Protein AF-A0A1Y2BA27-F1 (afdb_monomer_lite)

InterPro domains:
  IPR002083 MATH/TRAF domain [PS50144] (196-327)
  IPR008974 TRAF-like [G3DSA:2.60.210.10] (15-170)
  IPR008974 TRAF-like [G3DSA:2.60.210.10] (181-331)

Sequence (333 aa):
MAMIDRSLYKSKLRKLLNDDTNYPILKEDYYGIQIENFVEFLNINNCNFVKEFFINNCKWQLQIKADKQNNIDNEYLDISLTNLNIKKDTNKLIFLKIVLSIREYEDPSNFLACNQSPYLISKNDKYNKLGYTFFKKRIKGDEYEKLKNLIKNDIIMIDIFFRFYKIDDIYETYIDELKSHITKRKYGKRNIVKSGNYYEWVIDDWNKINDWIFSPVFNVGGYRWVLSLNIDKSGFISLNLKNLENFPFNGDDSINIKCNFGFRNINNFSLYRIKPLSIFNAYHSFNKVVDSFLIRNYINESELFNTNNKVNKSIIENNKVIISIYLYLYKGS

Structure (mmCIF, N/CA/C/O backbone):
data_AF-A0A1Y2BA27-F1
#
_entry.id   AF-A0A1Y2BA27-F1
#
loop_
_atom_site.group_PDB
_atom_site.id
_atom_site.type_symbol
_atom_site.label_atom_id
_atom_site.label_alt_id
_atom_site.label_comp_id
_atom_site.label_asym_id
_atom_site.label_entity_id
_atom_site.label_seq_id
_atom_site.pdbx_PDB_ins_code
_atom_site.Cartn_x
_atom_site.Cartn_y
_atom_site.Cartn_z
_atom_site.occupancy
_atom_site.B_iso_or_equiv
_atom_site.auth_seq_id
_atom_site.auth_comp_id
_atom_site.auth_asym_id
_atom_site.auth_atom_id
_atom_site.pdbx_PDB_model_num
ATOM 1 N N . MET A 1 1 ? -30.912 14.232 26.757 1.00 53.19 1 MET A N 1
ATOM 2 C CA . MET A 1 1 ? -29.877 13.523 25.978 1.00 53.19 1 MET A CA 1
ATOM 3 C C . MET A 1 1 ? -28.854 14.566 25.553 1.00 53.19 1 MET A C 1
ATOM 5 O O . MET A 1 1 ? -29.178 15.404 24.722 1.00 53.19 1 MET A O 1
ATOM 9 N N . ALA A 1 2 ? -27.705 14.641 26.230 1.00 50.59 2 ALA A N 1
ATOM 10 C CA . ALA A 1 2 ? -26.684 15.630 25.890 1.00 50.59 2 ALA A CA 1
ATOM 11 C C . ALA A 1 2 ? -26.200 15.348 24.463 1.00 50.59 2 ALA A C 1
ATOM 13 O O . ALA A 1 2 ? -25.813 14.223 24.150 1.00 50.59 2 ALA A O 1
ATOM 14 N N . MET A 1 3 ? -26.287 16.340 23.581 1.00 58.16 3 MET A N 1
ATOM 15 C CA . MET A 1 3 ? -25.776 16.233 22.222 1.00 58.16 3 MET A CA 1
ATOM 16 C C . MET A 1 3 ? -24.252 16.197 22.330 1.00 58.16 3 MET A C 1
ATOM 18 O O . MET A 1 3 ? -23.610 17.235 22.460 1.00 58.16 3 MET A O 1
ATOM 22 N N . ILE A 1 4 ? -23.686 14.993 22.399 1.00 68.50 4 ILE A N 1
ATOM 23 C CA . ILE A 1 4 ? -22.248 14.813 22.575 1.00 68.50 4 ILE A CA 1
ATOM 24 C C . ILE A 1 4 ? -21.525 15.546 21.451 1.00 68.50 4 ILE A C 1
ATOM 26 O O . ILE A 1 4 ? -21.865 15.393 20.272 1.00 68.50 4 ILE A O 1
ATOM 30 N N . ASP A 1 5 ? -20.527 16.341 21.828 1.00 82.62 5 ASP A N 1
ATOM 31 C CA . ASP A 1 5 ? -19.773 17.159 20.897 1.00 82.62 5 ASP A CA 1
ATOM 32 C C . ASP A 1 5 ? -18.915 16.284 19.968 1.00 82.62 5 ASP A C 1
ATOM 34 O O . ASP A 1 5 ? -17.746 15.970 20.216 1.00 82.62 5 ASP A O 1
ATOM 38 N N . ARG A 1 6 ? -19.516 15.894 18.840 1.00 87.81 6 ARG A N 1
ATOM 39 C CA . ARG A 1 6 ? -18.846 15.164 17.759 1.00 87.81 6 ARG A CA 1
ATOM 40 C C . ARG A 1 6 ? -17.651 15.940 17.200 1.00 87.81 6 ARG A C 1
ATOM 42 O O . ARG A 1 6 ? -16.797 15.324 16.562 1.00 87.81 6 ARG A O 1
ATOM 49 N N . SER A 1 7 ? -17.567 17.258 17.402 1.00 92.06 7 SER A N 1
ATOM 50 C CA . SER A 1 7 ? -16.439 18.059 16.925 1.00 92.06 7 SER A CA 1
ATOM 51 C C . SER A 1 7 ? -15.161 17.757 17.714 1.00 92.06 7 SER A C 1
ATOM 53 O O . SER A 1 7 ? -14.110 17.539 17.102 1.00 92.06 7 SER A O 1
ATOM 55 N N . LEU A 1 8 ? -15.255 17.611 19.042 1.00 94.25 8 LEU A N 1
ATOM 56 C CA . LEU A 1 8 ? -14.120 17.251 19.891 1.00 94.25 8 LEU A CA 1
ATOM 57 C C . LEU A 1 8 ? -13.581 15.859 19.544 1.00 94.25 8 LEU A C 1
ATOM 59 O O . LEU A 1 8 ? -12.370 15.679 19.401 1.00 94.25 8 LEU A O 1
ATOM 63 N N . TYR A 1 9 ? -14.468 14.883 19.343 1.00 95.12 9 TYR A N 1
ATOM 64 C CA . TYR A 1 9 ? -14.077 13.538 18.916 1.00 95.12 9 TYR A CA 1
ATOM 65 C C . TYR A 1 9 ? -13.390 13.543 17.540 1.00 95.12 9 TYR A C 1
ATOM 67 O O . TYR A 1 9 ? -12.291 13.006 17.397 1.00 95.12 9 TYR A O 1
ATOM 75 N N . LYS A 1 10 ? -13.960 14.234 16.542 1.00 95.69 10 LYS A N 1
ATOM 76 C CA . LYS A 1 10 ? -13.326 14.386 15.219 1.00 95.69 10 LYS A CA 1
ATOM 77 C C . LYS A 1 10 ? -11.958 15.064 15.306 1.00 95.69 10 LYS A C 1
ATOM 79 O O . LYS A 1 10 ? -11.047 14.674 14.585 1.00 95.69 10 LYS A O 1
ATOM 84 N N . SER A 1 11 ? -11.786 16.033 16.206 1.00 95.38 11 SER A N 1
ATOM 85 C CA . SER A 1 11 ? -10.488 16.666 16.472 1.00 95.38 11 SER A CA 1
ATOM 86 C C . SER A 1 11 ? -9.463 15.668 17.025 1.00 95.38 11 SER A C 1
ATOM 88 O O . SER A 1 11 ? -8.312 15.668 16.586 1.00 95.38 11 SER A O 1
ATOM 90 N N . LYS A 1 12 ? -9.873 14.756 17.922 1.00 95.81 12 LYS A N 1
ATOM 91 C CA . LYS A 1 12 ? -9.007 13.661 18.397 1.00 95.81 12 LYS A CA 1
ATOM 92 C C . LYS A 1 12 ? -8.587 12.742 17.246 1.00 95.81 12 LYS A C 1
ATOM 94 O O . LYS A 1 12 ? -7.395 12.495 17.094 1.00 95.81 12 LYS A O 1
ATOM 99 N N . LEU A 1 13 ? -9.525 12.308 16.398 1.00 95.75 13 LEU A N 1
ATOM 100 C CA . LEU A 1 13 ? -9.203 11.482 15.224 1.00 95.75 13 LEU A CA 1
ATOM 101 C C . LEU A 1 13 ? -8.275 12.208 14.244 1.00 95.75 13 LEU A C 1
ATOM 103 O O . LEU A 1 13 ? -7.311 11.622 13.760 1.00 95.75 13 LEU A O 1
ATOM 107 N N . ARG A 1 14 ? -8.517 13.499 13.998 1.00 95.44 14 ARG A N 1
ATOM 108 C CA . ARG A 1 14 ? -7.667 14.336 13.146 1.00 95.44 14 ARG A CA 1
ATOM 109 C C . ARG A 1 14 ? -6.222 14.365 13.649 1.00 95.44 14 ARG A C 1
ATOM 111 O O . ARG A 1 14 ? -5.304 14.241 12.846 1.00 95.44 14 ARG A O 1
ATOM 118 N N . LYS A 1 15 ? -6.008 14.495 14.963 1.00 94.75 15 LYS A N 1
ATOM 119 C CA . LYS A 1 15 ? -4.661 14.498 15.561 1.00 94.75 15 LYS A CA 1
ATOM 120 C C . LYS A 1 15 ? -3.922 13.175 15.354 1.00 94.75 15 LYS A C 1
ATOM 122 O O . LYS A 1 15 ? -2.717 13.204 15.147 1.00 94.75 15 LYS A O 1
ATOM 127 N N . LEU A 1 16 ? -4.630 12.042 15.338 1.00 93.81 16 LEU A N 1
ATOM 128 C CA . LEU A 1 16 ? -4.021 10.726 15.103 1.00 93.81 16 LEU A CA 1
ATOM 129 C C . LEU A 1 16 ? -3.435 10.566 13.699 1.00 93.81 16 LEU A C 1
ATOM 131 O O . LEU A 1 16 ? -2.619 9.675 13.488 1.00 93.81 16 LEU A O 1
ATOM 135 N N . LEU A 1 17 ? -3.824 11.394 12.727 1.00 89.56 17 LEU A N 1
ATOM 136 C CA . LEU A 1 17 ? -3.257 11.307 11.384 1.00 89.56 17 LEU A CA 1
ATOM 137 C C . LEU A 1 17 ? -1.782 11.701 11.317 1.00 89.56 17 LEU A C 1
ATOM 139 O O . LEU A 1 17 ? -1.117 11.216 10.402 1.00 89.56 17 LEU A O 1
ATOM 143 N N . ASN A 1 18 ? -1.300 12.523 12.263 1.00 82.81 18 ASN A N 1
ATOM 144 C CA . ASN A 1 18 ? 0.005 13.195 12.268 1.00 82.81 18 ASN A CA 1
ATOM 145 C C . ASN A 1 18 ? 0.300 13.901 10.926 1.00 82.81 18 ASN A C 1
ATOM 147 O O . ASN A 1 18 ? 0.466 13.260 9.893 1.00 82.81 18 ASN A O 1
ATOM 151 N N . ASP A 1 19 ? 0.393 15.231 10.891 1.00 75.56 19 ASP A N 1
ATOM 152 C CA . ASP A 1 19 ? 0.741 15.968 9.659 1.00 75.56 19 ASP A CA 1
ATOM 153 C C . ASP A 1 19 ? 2.246 15.903 9.347 1.00 75.56 19 ASP A C 1
ATOM 155 O O . ASP A 1 19 ? 2.940 16.907 9.259 1.00 75.56 19 ASP A O 1
ATOM 159 N N . ASP A 1 20 ? 2.764 14.686 9.186 1.00 77.50 20 ASP A N 1
ATOM 160 C CA . ASP A 1 20 ? 4.140 14.405 8.761 1.00 77.50 20 ASP A CA 1
ATOM 161 C C . ASP A 1 20 ? 4.343 14.522 7.238 1.00 77.50 20 ASP A C 1
ATOM 163 O O . ASP A 1 20 ? 5.463 14.385 6.732 1.00 77.50 20 ASP A O 1
ATOM 167 N N . THR A 1 21 ? 3.255 14.783 6.512 1.00 75.38 21 THR A N 1
ATOM 168 C CA . THR A 1 21 ? 3.229 15.029 5.076 1.00 75.38 21 THR A CA 1
ATOM 169 C C . THR A 1 21 ? 3.290 16.516 4.768 1.00 75.38 21 THR A C 1
ATOM 171 O O . THR A 1 21 ? 2.459 17.274 5.258 1.00 75.38 21 THR A O 1
ATOM 174 N N . ASN A 1 22 ? 4.146 16.910 3.826 1.00 80.75 22 ASN A N 1
ATOM 175 C CA . ASN A 1 22 ? 4.173 18.278 3.289 1.00 80.75 22 ASN A CA 1
ATOM 176 C C . ASN A 1 22 ? 3.107 18.525 2.201 1.00 80.75 22 ASN A C 1
ATOM 178 O O . ASN A 1 22 ? 3.197 19.499 1.458 1.00 80.75 22 ASN A O 1
ATOM 182 N N . TYR A 1 23 ? 2.127 17.629 2.063 1.00 84.44 23 TYR A N 1
ATOM 183 C CA . TYR A 1 23 ? 1.106 17.720 1.025 1.00 84.44 23 TYR A CA 1
ATOM 184 C C . TYR A 1 23 ? -0.064 18.588 1.477 1.00 84.44 23 TYR A C 1
ATOM 186 O O . TYR A 1 23 ? -0.572 18.390 2.586 1.00 84.44 23 TYR A O 1
ATOM 194 N N . PRO A 1 24 ? -0.556 19.503 0.628 1.00 89.94 24 PRO A N 1
ATOM 195 C CA . PRO A 1 24 ? -1.722 20.290 0.960 1.00 89.94 24 PRO A CA 1
ATOM 196 C C . PRO A 1 24 ? -2.955 19.394 1.034 1.00 89.94 24 PRO A C 1
ATOM 198 O O . PRO A 1 24 ? -3.238 18.565 0.162 1.00 89.94 24 PRO A O 1
ATOM 201 N N . ILE A 1 25 ? -3.716 19.587 2.105 1.00 93.00 25 ILE A N 1
ATOM 202 C CA . ILE A 1 25 ? -4.978 18.894 2.322 1.00 93.00 25 ILE A CA 1
ATOM 203 C C . ILE A 1 25 ? -5.984 19.426 1.297 1.00 93.00 25 ILE A C 1
ATOM 205 O O . ILE A 1 25 ? -6.249 20.625 1.224 1.00 93.00 25 ILE A O 1
ATOM 209 N N . LEU A 1 26 ? -6.546 18.524 0.495 1.00 93.75 26 LEU A N 1
ATOM 210 C CA . LEU A 1 26 ? -7.643 18.829 -0.418 1.00 93.75 26 LEU A CA 1
ATOM 211 C C . LEU A 1 26 ? -8.957 18.935 0.355 1.00 93.75 26 LEU A C 1
ATOM 213 O O . LEU A 1 26 ? -9.711 19.889 0.181 1.00 93.75 26 LEU A O 1
ATOM 217 N N . LYS A 1 27 ? -9.248 17.920 1.174 1.00 95.38 27 LYS A N 1
ATOM 218 C CA . LYS A 1 27 ? -10.504 17.799 1.915 1.00 95.38 27 LYS A CA 1
ATOM 219 C C . LYS A 1 27 ? -10.341 16.814 3.064 1.00 95.38 27 LYS A C 1
ATOM 221 O O . LYS A 1 27 ? -9.623 15.827 2.941 1.00 95.38 27 LYS A O 1
ATOM 226 N N . GLU A 1 28 ? -11.084 17.021 4.139 1.00 96.31 28 GLU A N 1
ATOM 227 C CA . GLU A 1 28 ? -11.323 15.992 5.148 1.00 96.31 28 GLU A CA 1
ATOM 228 C C . GLU A 1 28 ? -12.792 15.592 5.151 1.00 96.31 28 GLU A C 1
ATOM 230 O O . GLU A 1 28 ? -13.674 16.409 4.874 1.00 96.31 28 GLU A O 1
ATOM 235 N N . ASP A 1 29 ? -13.053 14.326 5.440 1.00 97.25 29 ASP A N 1
ATOM 236 C CA . ASP A 1 29 ? -14.403 13.786 5.471 1.00 97.25 29 ASP A CA 1
ATOM 237 C C . ASP A 1 29 ? -14.529 12.705 6.547 1.00 97.25 29 ASP A C 1
ATOM 239 O O . ASP A 1 29 ? -13.534 12.205 7.075 1.00 97.25 29 ASP A O 1
ATOM 243 N N . TYR A 1 30 ? -15.760 12.361 6.901 1.00 96.69 30 TYR A N 1
ATOM 244 C CA . TYR A 1 30 ? -16.032 11.454 8.008 1.00 96.69 30 TYR A CA 1
ATOM 245 C C . TYR A 1 30 ? -17.249 10.586 7.718 1.00 96.69 30 TYR A C 1
ATOM 247 O O . TYR A 1 30 ? -18.313 11.089 7.360 1.00 96.69 30 TYR A O 1
ATOM 255 N N . TYR A 1 31 ? -17.098 9.288 7.954 1.00 97.50 31 TYR A N 1
ATOM 256 C CA . TYR A 1 31 ? -18.181 8.319 7.917 1.00 97.50 31 TYR A CA 1
ATOM 257 C C . TYR A 1 31 ? -18.283 7.611 9.261 1.00 97.50 31 TYR A C 1
ATOM 259 O O . TYR A 1 31 ? -17.265 7.204 9.806 1.00 97.50 31 TYR A O 1
ATOM 267 N N . GLY A 1 32 ? -19.497 7.443 9.774 1.00 96.81 32 GLY A N 1
ATOM 268 C CA . GLY A 1 32 ? -19.756 6.682 10.990 1.00 96.81 32 GLY A CA 1
ATOM 269 C C . GLY A 1 32 ? -20.932 5.748 10.781 1.00 96.81 32 GLY A C 1
ATOM 270 O O . GLY A 1 32 ? -21.913 6.127 10.135 1.00 96.81 32 GLY A O 1
ATOM 271 N N . ILE A 1 33 ? -20.835 4.537 11.319 1.00 97.81 33 ILE A N 1
ATOM 272 C CA . ILE A 1 33 ? -21.910 3.554 11.294 1.00 97.81 33 ILE A CA 1
ATOM 273 C C . ILE A 1 33 ? -22.117 2.931 12.668 1.00 97.81 33 ILE A C 1
ATOM 275 O O . ILE A 1 33 ? -21.165 2.566 13.353 1.00 97.81 33 ILE A O 1
ATOM 279 N N . GLN A 1 34 ? -23.387 2.822 13.037 1.00 97.44 34 GLN A N 1
ATOM 280 C CA . GLN A 1 34 ? -23.855 2.060 14.182 1.00 97.44 34 GLN A CA 1
ATOM 281 C C . GLN A 1 34 ? -24.080 0.613 13.757 1.00 97.44 34 GLN A C 1
ATOM 283 O O . GLN A 1 34 ? -24.672 0.367 12.702 1.00 97.44 34 GLN A O 1
ATOM 288 N N . ILE A 1 35 ? -23.617 -0.325 14.577 1.00 97.12 35 ILE A N 1
ATOM 289 C CA . ILE A 1 35 ? -23.901 -1.748 14.418 1.00 97.12 35 ILE A CA 1
ATOM 290 C C . ILE A 1 35 ? -24.569 -2.229 15.699 1.00 97.12 35 ILE A C 1
ATOM 292 O O . ILE A 1 35 ? -24.000 -2.103 16.781 1.00 97.12 35 ILE A O 1
ATOM 296 N N . GLU A 1 36 ? -25.788 -2.731 15.548 1.00 97.44 36 GLU A N 1
ATOM 297 C CA . GLU A 1 36 ? -26.601 -3.333 16.605 1.00 97.44 36 GLU A CA 1
ATOM 298 C C . GLU A 1 36 ? -26.415 -4.854 16.594 1.00 97.44 36 GLU A C 1
ATOM 300 O O . GLU A 1 36 ? -25.995 -5.416 15.576 1.00 97.44 36 GLU A O 1
ATOM 305 N N . ASN A 1 37 ? -26.741 -5.514 17.706 1.00 97.25 37 ASN A N 1
ATOM 306 C CA . ASN A 1 37 ? -26.558 -6.954 17.906 1.00 97.25 37 ASN A CA 1
ATOM 307 C C . ASN A 1 37 ? -25.102 -7.394 17.653 1.00 97.25 37 ASN A C 1
ATOM 309 O O . ASN A 1 37 ? -24.825 -8.420 17.022 1.00 97.25 37 ASN A O 1
ATOM 313 N N . PHE A 1 38 ? -24.139 -6.567 18.074 1.00 96.31 38 PHE A N 1
ATOM 314 C CA . PHE A 1 38 ? -22.728 -6.782 17.768 1.00 96.31 38 PHE A CA 1
ATOM 315 C C . PHE A 1 38 ? -22.123 -7.979 18.520 1.00 96.31 38 PHE A C 1
ATOM 317 O O . PHE A 1 38 ? -21.270 -8.678 17.981 1.00 96.31 38 PHE A O 1
ATOM 324 N N . VAL A 1 39 ? -22.575 -8.269 19.738 1.00 96.06 39 VAL A N 1
ATOM 325 C CA . VAL A 1 39 ? -22.216 -9.469 20.506 1.00 96.06 39 VAL A CA 1
ATOM 326 C C . VAL A 1 39 ? -22.670 -10.723 19.768 1.00 96.06 39 VAL A C 1
ATOM 328 O O . VAL A 1 39 ? -21.895 -11.674 19.659 1.00 96.06 39 VAL A O 1
ATOM 331 N N . GLU A 1 40 ? -23.893 -10.740 19.231 1.00 95.25 40 GLU A N 1
ATOM 332 C CA . GLU A 1 40 ? -24.362 -11.848 18.391 1.00 95.25 40 GLU A CA 1
ATOM 333 C C . GLU A 1 40 ? -23.487 -11.974 17.135 1.00 95.25 40 GLU A C 1
ATOM 335 O O . GLU A 1 40 ? -22.981 -13.057 16.839 1.00 95.25 40 GLU A O 1
ATOM 340 N N . PHE A 1 41 ? -23.207 -10.851 16.462 1.00 94.19 41 PHE A N 1
ATOM 341 C CA . PHE A 1 41 ? -22.321 -10.801 15.297 1.00 94.19 41 PHE A CA 1
ATOM 342 C C . PHE A 1 41 ? -20.936 -11.416 15.570 1.00 94.19 41 PHE A C 1
ATOM 344 O O . PHE A 1 41 ? -20.433 -12.162 14.730 1.00 94.19 41 PHE A O 1
ATOM 351 N N . LEU A 1 42 ? -20.332 -11.149 16.734 1.00 92.81 42 LEU A N 1
ATOM 352 C CA . LEU A 1 42 ? -19.031 -11.710 17.124 1.00 92.81 42 LEU A CA 1
ATOM 353 C C . LEU A 1 42 ? -19.077 -13.216 17.438 1.00 92.81 42 LEU A C 1
ATOM 355 O O . LEU A 1 42 ? -18.044 -13.880 17.386 1.00 92.81 42 LEU A O 1
ATOM 359 N N . ASN A 1 43 ? -20.248 -13.760 17.778 1.00 90.81 43 ASN A N 1
ATOM 360 C CA . ASN A 1 43 ? -20.411 -15.168 18.147 1.00 90.81 43 ASN A CA 1
ATOM 361 C C . ASN A 1 43 ? -20.805 -16.078 16.974 1.00 90.81 43 ASN A C 1
ATOM 363 O O . ASN A 1 43 ? -20.757 -17.300 17.119 1.00 90.81 43 ASN A O 1
ATOM 367 N N . ILE A 1 44 ? -21.174 -15.515 15.821 1.00 88.94 44 ILE A N 1
ATOM 368 C CA . ILE A 1 44 ? -21.517 -16.275 14.615 1.00 88.94 44 ILE A CA 1
ATOM 369 C C . ILE A 1 44 ? -20.247 -16.574 13.809 1.00 88.94 44 ILE A C 1
ATOM 371 O O . ILE A 1 44 ? -19.547 -15.668 13.349 1.00 88.94 44 ILE A O 1
ATOM 375 N N . ASN A 1 45 ? -19.981 -17.858 13.562 1.00 84.69 45 ASN A N 1
ATOM 376 C CA . ASN A 1 45 ? -18.870 -18.284 12.711 1.00 84.69 45 ASN A CA 1
ATOM 377 C C . ASN A 1 45 ? -19.017 -17.718 11.291 1.00 84.69 45 ASN A C 1
ATOM 379 O O . ASN A 1 45 ? -20.050 -17.902 10.647 1.00 84.69 45 ASN A O 1
ATOM 383 N N . ASN A 1 46 ? -17.953 -17.090 10.781 1.00 84.25 46 ASN A N 1
ATOM 384 C CA . ASN A 1 46 ? -17.899 -16.474 9.451 1.00 84.25 46 ASN A CA 1
ATOM 385 C C . ASN A 1 46 ? -18.944 -15.369 9.209 1.00 84.25 46 ASN A C 1
ATOM 387 O O . ASN A 1 46 ? -19.384 -15.171 8.070 1.00 84.25 46 ASN A O 1
ATOM 391 N N . CYS A 1 47 ? -19.334 -14.626 10.247 1.00 89.56 47 CYS A N 1
ATOM 392 C CA . CYS A 1 47 ? -20.241 -13.500 10.068 1.00 89.56 47 CYS A CA 1
ATOM 393 C C . CYS A 1 47 ? -19.578 -12.374 9.263 1.00 89.56 47 CYS A C 1
ATOM 395 O O . CYS A 1 47 ? -18.386 -12.087 9.406 1.00 89.56 47 CYS A O 1
ATOM 397 N N . ASN A 1 48 ? -20.352 -11.732 8.387 1.00 93.31 48 ASN A N 1
ATOM 398 C CA . ASN A 1 48 ? -19.854 -10.722 7.463 1.00 93.31 48 ASN A CA 1
ATOM 399 C C . ASN A 1 48 ? -20.828 -9.548 7.368 1.00 93.31 48 ASN A C 1
ATOM 401 O O . ASN A 1 48 ? -21.933 -9.683 6.848 1.00 93.31 48 ASN A O 1
ATOM 405 N N . PHE A 1 49 ? -20.385 -8.379 7.809 1.00 94.75 49 PHE A N 1
ATOM 406 C CA . PHE A 1 49 ? -21.106 -7.124 7.660 1.00 94.75 49 PHE A CA 1
ATOM 407 C C . PHE A 1 49 ? -20.510 -6.335 6.498 1.00 94.75 49 PHE A C 1
ATOM 409 O O . PHE A 1 49 ? -19.294 -6.160 6.424 1.00 94.75 49 PHE A O 1
ATOM 416 N N . VAL A 1 50 ? -21.354 -5.837 5.593 1.00 96.44 50 VAL A N 1
ATOM 417 C CA . VAL A 1 50 ? -20.917 -5.045 4.438 1.00 96.44 50 VAL A CA 1
ATOM 418 C C . VAL A 1 50 ? -21.784 -3.804 4.307 1.00 96.44 50 VAL A C 1
ATOM 420 O O . VAL A 1 50 ? -23.007 -3.893 4.223 1.00 96.44 50 VAL A O 1
ATOM 423 N N . LYS A 1 51 ? -21.145 -2.636 4.230 1.00 97.88 51 LYS A N 1
ATOM 424 C CA . LYS A 1 51 ? -21.823 -1.361 4.013 1.00 97.88 51 LYS A CA 1
ATOM 425 C C . LYS A 1 51 ? -21.128 -0.539 2.947 1.00 97.88 51 LYS A C 1
ATOM 427 O O . LYS A 1 51 ? -19.920 -0.332 2.999 1.00 97.88 51 LYS A O 1
ATOM 432 N N . GLU A 1 52 ? -21.912 -0.015 2.014 1.00 97.50 52 GLU A N 1
ATOM 433 C CA . GLU A 1 52 ? -21.436 0.929 1.007 1.00 97.50 52 GLU A CA 1
ATOM 434 C C . GLU A 1 52 ? -21.819 2.367 1.365 1.00 97.50 52 GLU A C 1
ATOM 436 O O . GLU A 1 52 ? -22.896 2.617 1.911 1.00 97.50 52 GLU A O 1
ATOM 441 N N . PHE A 1 53 ? -20.945 3.318 1.045 1.00 97.44 53 PHE A N 1
ATOM 442 C CA . PHE A 1 53 ? -21.165 4.744 1.289 1.00 97.44 53 PHE A CA 1
ATOM 443 C C . PHE A 1 53 ? -20.391 5.608 0.291 1.00 97.44 53 PHE A C 1
ATOM 445 O O . PHE A 1 53 ? -19.523 5.115 -0.431 1.00 97.44 53 PHE A O 1
ATOM 452 N N . PHE A 1 54 ? -20.706 6.902 0.234 1.00 96.75 54 PHE A N 1
ATOM 453 C CA . PHE A 1 54 ? -20.035 7.852 -0.651 1.00 96.75 54 PHE A CA 1
ATOM 454 C C . PHE A 1 54 ? -19.259 8.890 0.150 1.00 96.75 54 PHE A C 1
ATOM 456 O O . PHE A 1 54 ? -19.825 9.564 1.002 1.00 96.75 54 PHE A O 1
ATOM 463 N N . ILE A 1 55 ? -17.975 9.042 -0.168 1.00 95.31 55 ILE A N 1
ATOM 464 C CA . ILE A 1 55 ? -17.115 10.117 0.327 1.00 95.31 55 ILE A CA 1
ATOM 465 C C . ILE A 1 55 ? -16.272 10.624 -0.837 1.00 95.31 55 ILE A C 1
ATOM 467 O O . ILE A 1 55 ? -15.676 9.831 -1.569 1.00 95.31 55 ILE A O 1
ATOM 471 N N . ASN A 1 56 ? -16.207 11.949 -0.993 1.00 92.06 56 ASN A N 1
ATOM 472 C CA . ASN A 1 56 ? -15.419 12.624 -2.028 1.00 92.06 56 ASN A CA 1
ATOM 473 C C . ASN A 1 56 ? -15.668 12.069 -3.451 1.00 92.06 56 ASN A C 1
ATOM 475 O O . ASN A 1 56 ? -14.739 11.670 -4.159 1.00 92.06 56 ASN A O 1
ATOM 479 N N . ASN A 1 57 ? -16.944 11.959 -3.843 1.00 92.06 57 ASN A N 1
ATOM 480 C CA . ASN 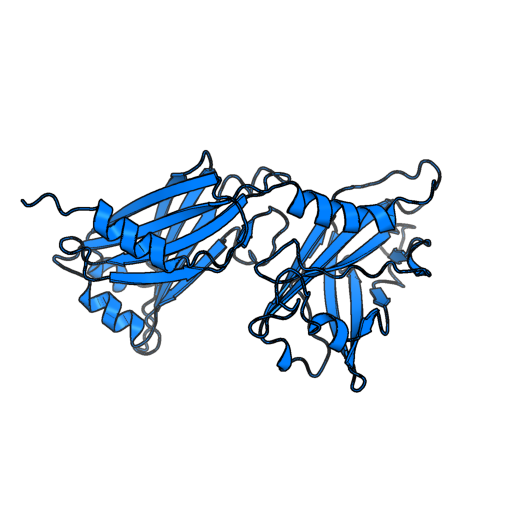A 1 57 ? -17.382 11.402 -5.135 1.00 92.06 57 ASN A CA 1
ATOM 481 C C . ASN A 1 57 ? -16.825 9.997 -5.427 1.00 92.06 57 ASN A C 1
ATOM 483 O O . ASN A 1 57 ? -16.662 9.590 -6.581 1.00 92.06 57 ASN A O 1
ATOM 487 N N . CYS A 1 58 ? -16.491 9.262 -4.369 1.00 91.75 58 CYS A N 1
ATOM 488 C CA . CYS A 1 58 ? -16.051 7.888 -4.425 1.00 91.75 58 CYS A CA 1
ATOM 489 C C . CYS A 1 58 ? -16.978 7.020 -3.580 1.00 91.75 58 CYS A C 1
ATOM 491 O O . CYS A 1 58 ? -17.351 7.386 -2.470 1.00 91.75 58 CYS A O 1
ATOM 493 N N . LYS A 1 59 ? -17.326 5.861 -4.117 1.00 94.94 59 LYS A N 1
ATOM 494 C CA . LYS A 1 59 ? -18.107 4.801 -3.517 1.00 94.94 59 LYS A CA 1
ATOM 495 C C . LYS A 1 59 ? -17.147 3.876 -2.789 1.00 94.94 59 LYS A C 1
ATOM 497 O O . LYS A 1 59 ? -16.292 3.240 -3.409 1.00 94.94 59 LYS A O 1
ATOM 502 N N . TRP A 1 60 ? -17.304 3.813 -1.484 1.00 94.31 60 TRP A N 1
ATOM 503 C CA . TRP A 1 60 ? -16.537 2.983 -0.576 1.00 94.31 60 TRP A CA 1
ATOM 504 C C . TRP A 1 60 ? -17.395 1.822 -0.084 1.00 94.31 60 TRP A C 1
ATOM 506 O O . TRP A 1 60 ? -18.621 1.901 -0.098 1.00 94.31 60 TRP A O 1
ATOM 516 N N . GLN A 1 61 ? -16.743 0.746 0.334 1.00 95.44 61 GLN A N 1
ATOM 517 C CA . GLN A 1 61 ? -17.334 -0.436 0.934 1.00 95.44 61 GLN A CA 1
ATOM 518 C C . GLN A 1 61 ? -16.527 -0.786 2.182 1.00 95.44 61 GLN A C 1
ATOM 520 O O . GLN A 1 61 ? -15.356 -1.151 2.080 1.00 95.44 61 GLN A O 1
ATOM 525 N N . LEU A 1 62 ? -17.152 -0.648 3.346 1.00 96.19 62 LEU A N 1
ATOM 526 C CA . LEU A 1 62 ? -16.660 -1.164 4.615 1.00 96.19 62 LEU A CA 1
ATOM 527 C C . LEU A 1 62 ? -17.140 -2.608 4.754 1.00 96.19 62 LEU A C 1
ATOM 529 O O . LEU A 1 62 ? -18.334 -2.875 4.631 1.00 96.19 62 LEU A O 1
ATOM 533 N N . GLN A 1 63 ? -16.215 -3.521 5.014 1.00 95.88 63 GLN A N 1
ATOM 534 C CA . GLN A 1 63 ? -16.495 -4.923 5.273 1.00 95.88 63 GLN A CA 1
ATOM 535 C C . GLN A 1 63 ? -15.857 -5.342 6.597 1.00 95.88 63 GLN A C 1
ATOM 537 O O . GLN A 1 63 ? -14.665 -5.116 6.807 1.00 95.88 63 GLN A O 1
ATOM 542 N N . ILE A 1 64 ? -16.642 -5.972 7.466 1.00 95.44 64 ILE A N 1
ATOM 543 C CA . ILE A 1 64 ? -16.220 -6.459 8.778 1.00 95.44 64 ILE A CA 1
ATOM 544 C C . ILE A 1 64 ? -16.513 -7.950 8.834 1.00 95.44 64 ILE A C 1
ATOM 546 O O . ILE A 1 64 ? -17.636 -8.366 8.554 1.00 95.44 64 ILE A O 1
ATOM 550 N N . LYS A 1 65 ? -15.509 -8.748 9.185 1.00 94.56 65 LYS A N 1
ATOM 551 C CA . LYS A 1 65 ? -15.631 -10.194 9.345 1.00 94.56 65 LYS A CA 1
ATOM 552 C C . LYS A 1 65 ? -15.219 -10.589 10.749 1.00 94.56 65 LYS A C 1
ATOM 554 O O . LYS A 1 65 ? -14.119 -10.233 11.169 1.00 94.56 65 LYS A O 1
ATOM 559 N N . ALA A 1 66 ? -16.084 -11.322 11.431 1.00 92.31 66 ALA A N 1
ATOM 560 C CA . ALA A 1 66 ? -15.754 -11.989 12.680 1.00 92.31 66 ALA A CA 1
ATOM 561 C C . ALA A 1 66 ? -15.572 -13.483 12.404 1.00 92.31 66 ALA A C 1
ATOM 563 O O . ALA A 1 66 ? -16.329 -14.084 11.637 1.00 92.31 66 ALA A O 1
ATOM 564 N N . ASP A 1 67 ? -14.544 -14.068 13.004 1.00 87.19 67 ASP A N 1
ATOM 565 C CA . ASP A 1 67 ? -14.300 -15.503 12.952 1.00 87.19 67 ASP A CA 1
ATOM 566 C C . ASP A 1 67 ? -13.978 -15.984 14.363 1.00 87.19 67 ASP A C 1
ATOM 568 O O . ASP A 1 67 ? -13.032 -15.514 15.005 1.00 87.19 67 ASP A O 1
ATOM 572 N N . LYS A 1 68 ? -14.811 -16.903 14.843 1.00 80.00 68 LYS A N 1
ATOM 573 C CA . LYS A 1 68 ? -14.665 -17.570 16.125 1.00 80.00 68 LYS A CA 1
ATOM 574 C C . LYS A 1 68 ? -14.246 -18.999 15.829 1.00 80.00 68 LYS A C 1
ATOM 576 O O . LYS A 1 68 ? -15.060 -19.908 15.694 1.00 80.00 68 LYS A O 1
ATOM 581 N N . GLN A 1 69 ? -12.948 -19.199 15.648 1.00 76.19 69 GLN A N 1
ATOM 582 C CA . GLN A 1 69 ? -12.434 -20.558 15.544 1.00 76.19 69 GLN A CA 1
ATOM 583 C C . GLN A 1 69 ? -12.578 -21.248 16.905 1.00 76.19 69 GLN A C 1
ATOM 585 O O . GLN A 1 69 ? -12.547 -20.595 17.943 1.00 76.19 69 GLN A O 1
ATOM 590 N N . ASN A 1 70 ? -12.692 -22.579 16.915 1.00 70.62 70 ASN A N 1
ATOM 591 C CA . ASN A 1 70 ? -12.877 -23.376 18.140 1.00 70.62 70 ASN A CA 1
ATOM 592 C C . ASN A 1 70 ? -11.751 -23.217 19.189 1.00 70.62 70 ASN A C 1
ATOM 594 O O . ASN A 1 70 ? -11.853 -23.785 20.272 1.00 70.62 70 ASN A O 1
ATOM 598 N N . ASN A 1 71 ? -10.680 -22.483 18.875 1.00 71.88 71 ASN A N 1
ATOM 599 C CA . ASN A 1 71 ? -9.618 -22.140 19.807 1.00 71.88 71 ASN A CA 1
ATOM 600 C C . ASN A 1 71 ? -9.716 -20.651 20.177 1.00 71.88 71 ASN A C 1
ATOM 602 O O . ASN A 1 71 ? -9.673 -19.800 19.290 1.00 71.88 71 ASN A O 1
ATOM 606 N N . ILE A 1 72 ? -9.831 -20.350 21.474 1.00 66.31 72 ILE A N 1
ATOM 607 C CA . ILE A 1 72 ? -10.019 -18.990 22.018 1.00 66.31 72 ILE A CA 1
ATOM 608 C C . ILE A 1 72 ? -8.895 -18.042 21.561 1.00 66.31 72 ILE A C 1
ATOM 610 O O . ILE A 1 72 ? -9.144 -16.873 21.278 1.00 66.31 72 ILE A O 1
ATOM 614 N N . ASP A 1 73 ? -7.683 -18.566 21.366 1.00 74.25 73 ASP A N 1
ATOM 615 C CA . ASP A 1 73 ? -6.524 -17.798 20.887 1.00 74.25 73 ASP A CA 1
ATOM 616 C C . ASP A 1 73 ? -6.653 -17.303 19.431 1.00 74.25 73 ASP A C 1
ATOM 618 O O . ASP A 1 73 ? -5.835 -16.508 18.957 1.00 74.25 73 ASP A O 1
ATOM 622 N N . ASN A 1 74 ? -7.686 -17.752 18.714 1.00 79.31 74 ASN A N 1
ATOM 623 C CA . ASN A 1 74 ? -7.924 -17.442 17.311 1.00 79.31 74 ASN A CA 1
ATOM 624 C C . ASN A 1 74 ? -9.155 -16.551 17.083 1.00 79.31 74 ASN A C 1
ATOM 626 O O . ASN A 1 74 ? -9.563 -16.402 15.932 1.00 79.31 74 ASN A O 1
ATOM 630 N N . GLU A 1 75 ? -9.748 -15.946 18.118 1.00 87.12 75 GLU A N 1
ATOM 631 C CA . GLU A 1 75 ? -10.789 -14.930 17.914 1.00 87.12 75 GLU A CA 1
ATOM 632 C C . GLU A 1 75 ? -10.185 -13.691 17.232 1.00 87.12 75 GLU A C 1
ATOM 634 O O . GLU A 1 75 ? -9.208 -13.098 17.709 1.00 87.12 75 GLU A O 1
ATOM 639 N N . TYR A 1 76 ? -10.752 -13.292 16.090 1.00 91.38 76 TYR A N 1
ATOM 640 C CA . TYR A 1 76 ? -10.354 -12.051 15.435 1.00 91.38 76 TYR A CA 1
ATOM 641 C C . TYR A 1 76 ? -11.505 -11.322 14.747 1.00 91.38 76 TYR A C 1
ATOM 643 O O . TYR A 1 76 ? -12.462 -11.916 14.250 1.00 91.38 76 TYR A O 1
ATOM 651 N N . LEU A 1 77 ? -11.343 -10.000 14.661 1.00 92.75 77 LEU A N 1
ATOM 652 C CA . LEU A 1 77 ? -12.152 -9.117 13.828 1.00 92.75 77 LEU A CA 1
ATOM 653 C C . LEU A 1 77 ? -11.290 -8.571 12.686 1.00 92.75 77 LEU A C 1
ATOM 655 O O . LEU A 1 77 ? -10.316 -7.851 12.918 1.00 92.75 77 LEU A O 1
ATOM 659 N N . ASP A 1 78 ? -11.648 -8.898 11.449 1.00 93.75 78 ASP A N 1
ATOM 660 C CA . ASP A 1 78 ? -11.054 -8.322 10.245 1.00 93.75 78 ASP A CA 1
ATOM 661 C C . ASP A 1 78 ? -11.931 -7.159 9.762 1.00 93.75 78 ASP A C 1
ATOM 663 O O . ASP A 1 78 ? -13.066 -7.362 9.338 1.00 93.75 78 ASP A O 1
ATOM 667 N N . ILE A 1 79 ? -11.394 -5.939 9.768 1.00 94.25 79 ILE A N 1
ATOM 668 C CA . ILE A 1 79 ? -12.047 -4.756 9.195 1.00 94.25 79 ILE A CA 1
ATOM 669 C C . ILE A 1 79 ? -11.314 -4.366 7.923 1.00 94.25 79 ILE A C 1
ATOM 671 O O . ILE A 1 79 ? -10.090 -4.225 7.914 1.00 94.25 79 ILE A O 1
ATOM 675 N N . SER A 1 80 ? -12.071 -4.182 6.850 1.00 93.31 80 SER A N 1
ATOM 676 C CA . SER A 1 80 ? -11.567 -3.886 5.517 1.00 93.31 80 SER A CA 1
ATOM 677 C C . SER A 1 80 ? -12.324 -2.735 4.866 1.00 93.31 80 SER A C 1
ATOM 679 O O . SER A 1 80 ? -13.545 -2.655 4.966 1.00 93.31 80 SER A O 1
ATOM 681 N N . LEU A 1 81 ? -11.608 -1.843 4.184 1.00 92.88 81 LEU A N 1
ATOM 682 C CA . LEU A 1 81 ? -12.197 -0.730 3.443 1.00 92.88 81 LEU A CA 1
ATOM 683 C C . LEU A 1 81 ? -11.760 -0.765 1.980 1.00 92.88 81 LEU A C 1
ATOM 685 O O . LEU A 1 81 ? -10.568 -0.764 1.679 1.00 92.88 81 LEU A O 1
ATOM 689 N N . THR A 1 82 ? -12.735 -0.738 1.077 1.00 91.00 82 THR A N 1
ATOM 690 C CA . THR A 1 82 ? -12.553 -0.891 -0.370 1.00 91.00 82 THR A CA 1
ATOM 691 C C . THR A 1 82 ? -13.204 0.264 -1.137 1.00 91.00 82 THR A C 1
ATOM 693 O O . THR A 1 82 ? -14.248 0.749 -0.731 1.00 91.00 82 THR A O 1
ATOM 696 N N . ASN A 1 83 ? -12.647 0.708 -2.267 1.00 90.69 83 ASN A N 1
ATOM 697 C CA . ASN A 1 83 ? -13.202 1.782 -3.117 1.00 90.69 83 ASN A CA 1
ATOM 698 C C . ASN A 1 83 ? -13.581 1.156 -4.441 1.00 90.69 83 ASN A C 1
ATOM 700 O O . ASN A 1 83 ? -12.764 0.598 -5.176 1.00 90.69 83 ASN A O 1
ATOM 704 N N . LEU A 1 84 ? -14.871 1.235 -4.719 1.00 89.62 84 LEU A N 1
ATOM 705 C CA . LEU A 1 84 ? -15.511 0.548 -5.819 1.00 89.62 84 LEU A CA 1
ATOM 706 C C . LEU A 1 84 ? -15.343 1.303 -7.145 1.00 89.62 84 LEU A C 1
ATOM 708 O O . LEU A 1 84 ? -15.507 0.693 -8.201 1.00 89.62 84 LEU A O 1
ATOM 712 N N . ASN A 1 85 ? -14.986 2.594 -7.131 1.00 88.06 85 ASN A N 1
ATOM 713 C CA . ASN A 1 85 ? -14.753 3.358 -8.363 1.00 88.06 85 ASN A CA 1
ATOM 714 C C . ASN A 1 85 ? -13.397 3.071 -8.995 1.00 88.06 85 ASN A C 1
ATOM 716 O O . ASN A 1 85 ? -13.320 2.996 -10.219 1.00 88.06 85 ASN A O 1
ATOM 720 N N . ILE A 1 86 ? -12.352 2.862 -8.193 1.00 81.56 86 ILE A N 1
ATOM 721 C CA . ILE A 1 86 ? -11.003 2.551 -8.702 1.00 81.56 86 ILE A CA 1
ATOM 722 C C . ILE A 1 86 ? -10.979 1.210 -9.449 1.00 81.56 86 ILE A C 1
ATOM 724 O O . ILE A 1 86 ? -10.170 1.007 -10.350 1.00 81.56 86 ILE A O 1
ATOM 728 N N . LYS A 1 87 ? -11.936 0.310 -9.174 1.00 70.62 87 LYS A N 1
ATOM 729 C CA . LYS A 1 87 ? -12.136 -0.897 -9.994 1.00 70.62 87 LYS A CA 1
ATOM 730 C C . LYS A 1 87 ? -12.399 -0.552 -11.464 1.00 70.62 87 LYS A C 1
ATOM 732 O O . LYS A 1 87 ? -11.935 -1.255 -12.364 1.00 70.62 87 LYS A O 1
ATOM 737 N N . LYS A 1 88 ? -13.141 0.531 -11.708 1.00 76.62 88 LYS A N 1
ATOM 738 C CA . LYS A 1 88 ? -13.615 0.929 -13.036 1.00 76.62 88 LYS A CA 1
ATOM 739 C C . LYS A 1 88 ? -12.601 1.824 -13.749 1.00 76.62 88 LYS A C 1
ATOM 741 O O . LYS A 1 88 ? -12.216 1.500 -14.869 1.00 76.62 88 LYS A O 1
ATOM 746 N N . ASP A 1 89 ? -12.105 2.862 -13.083 1.00 74.44 89 ASP A N 1
ATOM 747 C CA . ASP A 1 89 ? -11.237 3.882 -13.685 1.00 74.44 89 ASP A CA 1
ATOM 748 C C . ASP A 1 89 ? -9.741 3.576 -13.476 1.00 74.44 89 ASP A C 1
ATOM 750 O O . ASP A 1 89 ? -9.268 3.498 -12.344 1.00 74.44 89 ASP A O 1
ATOM 754 N N . THR A 1 90 ? -8.992 3.380 -14.568 1.00 66.75 90 THR A N 1
ATOM 755 C CA . THR A 1 90 ? -7.542 3.103 -14.530 1.00 66.75 90 THR A CA 1
ATOM 756 C C . THR A 1 90 ? -6.693 4.318 -14.191 1.00 66.75 90 THR A C 1
ATOM 758 O O . THR A 1 90 ? -5.554 4.137 -13.772 1.00 66.75 90 THR A O 1
ATOM 761 N N . ASN A 1 91 ? -7.221 5.524 -14.389 1.00 69.75 91 ASN A N 1
ATOM 762 C CA . ASN A 1 91 ? -6.441 6.757 -14.337 1.00 69.75 91 ASN A CA 1
ATOM 763 C C . ASN A 1 91 ? -6.711 7.553 -13.059 1.00 69.75 91 ASN A C 1
ATOM 765 O O . ASN A 1 91 ? -5.964 8.475 -12.740 1.00 69.75 91 ASN A O 1
ATOM 769 N N . LYS A 1 92 ? -7.760 7.200 -12.309 1.00 77.81 92 LYS A N 1
ATOM 770 C CA . LYS A 1 92 ? -8.079 7.865 -11.049 1.00 77.81 92 LYS A CA 1
ATOM 771 C C . LYS A 1 92 ? -7.049 7.512 -9.980 1.00 77.81 92 LYS A C 1
ATOM 773 O O . LYS A 1 92 ? -6.961 6.364 -9.543 1.00 77.81 92 LYS A O 1
ATOM 778 N N . LEU A 1 93 ? -6.325 8.531 -9.534 1.00 82.25 93 LEU A N 1
ATOM 779 C CA . LEU A 1 93 ? -5.436 8.469 -8.384 1.00 82.25 93 LEU A CA 1
ATOM 780 C C . LEU A 1 93 ? -6.110 9.140 -7.192 1.00 82.25 93 LEU A C 1
ATOM 782 O O . LEU A 1 93 ? -6.730 10.194 -7.332 1.00 82.25 93 LEU A O 1
ATOM 786 N N . ILE A 1 94 ? -6.014 8.524 -6.017 1.00 86.62 94 ILE A N 1
ATOM 787 C CA . ILE A 1 94 ? -6.518 9.120 -4.779 1.00 86.62 94 ILE A CA 1
ATOM 788 C C . ILE A 1 94 ? -5.421 9.039 -3.737 1.00 86.62 94 ILE A C 1
ATOM 790 O O . ILE A 1 94 ? -5.042 7.947 -3.331 1.00 86.62 94 ILE A O 1
ATOM 794 N N . PHE A 1 95 ? -4.929 10.187 -3.290 1.00 87.88 95 PHE A N 1
ATOM 795 C CA . PHE A 1 95 ? -3.924 10.248 -2.244 1.00 87.88 95 PHE A CA 1
ATOM 796 C C . PHE A 1 95 ? -4.574 10.655 -0.930 1.00 87.88 95 PHE A C 1
ATOM 798 O O . PHE A 1 95 ? -5.198 11.716 -0.835 1.00 87.88 95 PHE A O 1
ATOM 805 N N . LEU A 1 96 ? -4.508 9.775 0.068 1.00 91.50 96 LEU A N 1
ATOM 806 C CA . LEU A 1 96 ? -5.242 9.971 1.312 1.00 91.50 96 LEU A CA 1
ATOM 807 C C . LEU A 1 96 ? -4.588 9.284 2.512 1.00 91.50 96 LEU A C 1
ATOM 809 O O . LEU A 1 96 ? -3.806 8.348 2.361 1.00 91.50 96 LEU A O 1
ATOM 813 N N . LYS A 1 97 ? -4.980 9.723 3.708 1.00 91.19 97 LYS A N 1
ATOM 814 C CA . LYS A 1 97 ? -4.828 8.974 4.959 1.00 91.19 97 LYS A CA 1
ATOM 815 C C . LYS A 1 97 ? -6.190 8.627 5.551 1.00 91.19 97 LYS A C 1
ATOM 817 O O . LYS A 1 97 ? -7.165 9.361 5.363 1.00 91.19 97 LYS A O 1
ATOM 822 N N . ILE A 1 98 ? -6.224 7.530 6.304 1.00 93.50 98 ILE A N 1
ATOM 823 C CA . ILE A 1 98 ? -7.404 7.060 7.033 1.00 93.50 98 ILE A CA 1
ATOM 824 C C . ILE A 1 98 ? -7.062 6.863 8.507 1.00 93.50 98 ILE A C 1
ATOM 826 O O . ILE A 1 98 ? -6.003 6.329 8.843 1.00 93.50 98 ILE A O 1
ATOM 830 N N . VAL A 1 99 ? -8.005 7.234 9.372 1.00 95.12 99 VAL A N 1
ATOM 831 C CA . VAL A 1 99 ? -8.111 6.693 10.731 1.00 95.12 99 VAL A CA 1
ATOM 832 C C . VAL A 1 99 ? -9.375 5.859 10.803 1.00 95.12 99 VAL A C 1
ATOM 834 O O . VAL A 1 99 ? -10.466 6.374 10.555 1.00 95.12 99 VAL A O 1
ATOM 837 N N . LEU A 1 100 ? -9.224 4.586 11.153 1.00 96.00 100 LEU A N 1
ATOM 838 C CA . LEU A 1 100 ? -10.335 3.744 11.569 1.00 96.00 100 LEU A CA 1
ATOM 839 C C . LEU A 1 100 ? -10.439 3.824 13.090 1.00 96.00 100 LEU A C 1
ATOM 841 O O . LEU A 1 100 ? -9.444 3.629 13.791 1.00 96.00 100 LEU A O 1
ATOM 845 N N . SER A 1 101 ? -11.640 4.071 13.595 1.00 97.12 101 SER A N 1
ATOM 846 C CA . SER A 1 101 ? -11.936 4.042 15.018 1.00 97.12 101 SER A CA 1
ATOM 847 C C . SER A 1 101 ? -13.133 3.149 15.304 1.00 97.12 101 SER A C 1
ATOM 849 O O . SER A 1 101 ? -14.094 3.107 14.542 1.00 97.12 101 SER A O 1
ATOM 851 N N . ILE A 1 102 ? -13.048 2.423 16.410 1.00 97.31 102 ILE A N 1
ATOM 852 C CA . ILE A 1 102 ? -14.142 1.658 16.987 1.00 97.31 102 ILE A CA 1
ATOM 853 C C . ILE A 1 102 ? -14.369 2.226 18.375 1.00 97.31 102 ILE A C 1
ATOM 855 O O . ILE A 1 102 ? -13.409 2.375 19.130 1.00 97.31 102 ILE A O 1
ATOM 859 N N . ARG A 1 103 ? -15.605 2.570 18.710 1.00 96.62 103 ARG A N 1
ATOM 860 C CA . ARG A 1 103 ? -15.899 3.264 19.961 1.00 96.62 103 ARG A CA 1
ATOM 861 C C . ARG A 1 103 ? -17.212 2.828 20.573 1.00 96.62 103 ARG A C 1
ATOM 863 O O . ARG A 1 103 ? -18.092 2.298 19.890 1.00 96.62 103 ARG A O 1
ATOM 870 N N . GLU A 1 104 ? -17.344 3.150 21.848 1.00 97.19 104 GLU A N 1
ATOM 871 C CA . GLU A 1 104 ? -18.608 3.063 22.558 1.00 97.19 104 GLU A CA 1
ATOM 872 C C . GLU A 1 104 ? -19.647 4.009 21.927 1.00 97.19 104 GLU A C 1
ATOM 874 O O . GLU A 1 104 ? -19.336 5.122 21.476 1.00 97.19 104 GLU A O 1
ATOM 879 N N . TYR A 1 105 ? -20.895 3.542 21.833 1.00 95.00 105 TYR A N 1
ATOM 880 C CA . TYR A 1 105 ? -21.975 4.284 21.177 1.00 95.00 105 TYR A CA 1
ATOM 881 C C . TYR A 1 105 ? -22.283 5.601 21.899 1.00 95.00 105 TYR A C 1
ATOM 883 O O . TYR A 1 105 ? -22.339 6.655 21.253 1.00 95.00 105 TYR A O 1
ATOM 891 N N . GLU A 1 106 ? -22.415 5.525 23.225 1.00 93.56 106 GLU A N 1
ATOM 892 C CA . GLU A 1 106 ? -22.820 6.627 24.101 1.00 93.56 106 GLU A CA 1
ATOM 893 C C . GLU A 1 106 ? -21.646 7.490 24.578 1.00 93.56 106 GLU A C 1
ATOM 895 O O . GLU A 1 106 ? -21.861 8.653 24.903 1.00 93.56 106 GLU A O 1
ATOM 900 N N . ASP A 1 107 ? -20.410 6.980 24.570 1.00 94.81 107 ASP A N 1
ATOM 901 C CA . ASP A 1 107 ? -19.222 7.750 24.955 1.00 94.81 107 ASP A CA 1
ATOM 902 C C . ASP A 1 107 ? -18.115 7.704 23.882 1.00 94.81 107 ASP A C 1
ATOM 904 O O . ASP A 1 107 ? -17.297 6.785 23.845 1.00 94.81 107 ASP A O 1
ATOM 908 N N . PRO A 1 108 ? -17.994 8.732 23.021 1.00 93.62 108 PRO A N 1
ATOM 909 C CA . PRO A 1 108 ? -16.927 8.795 22.032 1.00 93.62 108 PRO A CA 1
ATOM 910 C C . PRO A 1 108 ? -15.557 9.149 22.612 1.00 93.62 108 PRO A C 1
ATOM 912 O O . PRO A 1 108 ? -14.584 9.257 21.864 1.00 93.62 108 PRO A O 1
ATOM 915 N N . SER A 1 109 ? -15.449 9.362 23.923 1.00 93.75 109 SER A N 1
ATOM 916 C CA . SER A 1 109 ? -14.161 9.453 24.598 1.00 93.75 109 SER A CA 1
ATOM 917 C C . SER A 1 109 ? -13.486 8.082 24.734 1.00 93.75 109 SER A C 1
ATOM 919 O O . SER A 1 109 ? -12.254 8.028 24.700 1.00 93.75 109 SER A O 1
ATOM 921 N N . ASN A 1 110 ? -14.276 7.003 24.779 1.00 95.25 110 ASN A N 1
ATOM 922 C CA . ASN A 1 110 ? -13.827 5.624 24.907 1.00 95.25 110 ASN A CA 1
ATOM 923 C C . ASN A 1 110 ? -13.757 4.942 23.531 1.00 95.25 110 ASN A C 1
ATOM 925 O O . ASN A 1 110 ? -14.770 4.528 22.959 1.00 95.25 110 ASN A O 1
ATOM 929 N N . PHE A 1 111 ? -12.555 4.868 22.956 1.00 96.69 111 PHE A N 1
ATOM 930 C CA . PHE A 1 111 ? -12.369 4.315 21.619 1.00 96.69 111 PHE A CA 1
ATOM 931 C C . PHE A 1 111 ? -11.015 3.638 21.418 1.00 96.69 111 PHE A C 1
ATOM 933 O O . PHE A 1 111 ? -9.993 4.023 21.985 1.00 96.69 111 PHE A O 1
ATOM 940 N N . LEU A 1 112 ? -11.013 2.663 20.517 1.00 96.19 112 LEU A N 1
ATOM 941 C CA . LEU A 1 112 ? -9.833 2.148 19.847 1.00 96.19 112 LEU A CA 1
ATOM 942 C C . LEU A 1 112 ? -9.689 2.866 18.508 1.00 96.19 112 LEU A C 1
ATOM 944 O O . LEU A 1 112 ? -10.672 3.119 17.808 1.00 96.19 112 LEU A O 1
ATOM 948 N N . ALA A 1 113 ? -8.462 3.201 18.131 1.00 95.31 113 ALA A N 1
ATOM 949 C CA . ALA A 1 113 ? -8.185 3.757 16.819 1.00 95.31 113 ALA A CA 1
ATOM 950 C C . ALA A 1 113 ? -6.876 3.225 16.263 1.00 95.31 113 ALA A C 1
ATOM 952 O O . ALA A 1 113 ? -5.931 2.926 16.990 1.00 95.31 113 ALA A O 1
ATOM 953 N N . CYS A 1 114 ? -6.830 3.143 14.944 1.00 91.62 114 CYS A N 1
ATOM 954 C CA . CYS A 1 114 ? -5.626 2.851 14.196 1.00 91.62 114 CYS A CA 1
ATOM 955 C C . CYS A 1 114 ? -5.582 3.763 12.973 1.00 91.62 114 CYS A C 1
ATOM 957 O O . CYS A 1 114 ? -6.581 3.966 12.278 1.00 91.62 114 CYS A O 1
ATOM 959 N N . ASN A 1 115 ? -4.419 4.358 12.746 1.00 87.62 115 ASN A N 1
ATOM 960 C CA . ASN A 1 115 ? -4.148 5.176 11.578 1.00 87.62 115 ASN A CA 1
ATOM 961 C C . ASN A 1 115 ? -3.412 4.338 10.524 1.00 87.62 115 ASN A C 1
ATOM 963 O O . ASN A 1 115 ? -2.810 3.305 10.819 1.00 87.62 115 ASN A O 1
ATOM 967 N N . GLN A 1 116 ? -3.472 4.789 9.278 1.00 79.31 116 GLN A N 1
ATOM 968 C CA . GLN A 1 116 ? -2.576 4.323 8.229 1.00 79.31 116 GLN A CA 1
ATOM 969 C C . GLN A 1 116 ? -1.696 5.465 7.737 1.00 79.31 116 GLN A C 1
ATOM 971 O O . GLN A 1 116 ? -2.116 6.626 7.690 1.00 79.31 116 GLN A O 1
ATOM 976 N N . SER A 1 117 ? -0.472 5.106 7.348 1.00 72.75 117 SER A N 1
ATOM 977 C CA . SER A 1 117 ? 0.417 5.972 6.580 1.00 72.75 117 SER A CA 1
ATOM 978 C C . SER A 1 117 ? -0.286 6.468 5.307 1.00 72.75 117 SER A C 1
ATOM 980 O O . SER A 1 117 ? -1.202 5.802 4.812 1.00 72.75 117 SER A O 1
ATOM 982 N N . PRO A 1 118 ? 0.113 7.637 4.776 1.00 72.25 118 PRO A N 1
ATOM 983 C CA . PRO A 1 118 ? -0.452 8.150 3.538 1.00 72.25 118 PRO A CA 1
ATOM 984 C C . PRO A 1 118 ? -0.298 7.114 2.429 1.00 72.25 118 PRO A C 1
ATOM 986 O O . PRO A 1 118 ? 0.774 6.539 2.248 1.00 72.25 118 PRO A O 1
ATOM 989 N N . TYR A 1 119 ? -1.375 6.890 1.686 1.00 74.88 119 TYR A N 1
ATOM 990 C CA . TYR A 1 119 ? -1.423 5.875 0.650 1.00 74.88 119 TYR A CA 1
ATOM 991 C C . TYR A 1 119 ? -1.915 6.492 -0.652 1.00 74.88 119 TYR A C 1
ATOM 993 O O . TYR A 1 119 ? -2.955 7.159 -0.690 1.00 74.88 119 TYR A O 1
ATOM 1001 N N . LEU A 1 120 ? -1.155 6.284 -1.727 1.00 76.75 120 LEU A N 1
ATOM 1002 C CA . LEU A 1 120 ? -1.587 6.633 -3.071 1.00 76.75 120 LEU A CA 1
ATOM 1003 C C . LEU A 1 120 ? -2.334 5.450 -3.658 1.00 76.75 120 LEU A C 1
ATOM 1005 O O . LEU A 1 120 ? -1.761 4.411 -3.956 1.00 76.75 120 LEU A O 1
ATOM 1009 N N . ILE A 1 121 ? -3.626 5.629 -3.860 1.00 73.12 121 ILE A N 1
ATOM 1010 C CA . ILE A 1 121 ? -4.469 4.597 -4.420 1.00 73.12 121 ILE A CA 1
ATOM 1011 C C . ILE A 1 121 ? -4.500 4.729 -5.938 1.00 73.12 121 ILE A C 1
ATOM 1013 O O . ILE A 1 121 ? -4.917 5.760 -6.468 1.00 73.12 121 ILE A O 1
ATOM 1017 N N . SER A 1 122 ? -4.141 3.647 -6.627 1.00 72.06 122 SER A N 1
ATOM 1018 C CA . SER A 1 122 ? -4.314 3.489 -8.071 1.00 72.06 122 SER A CA 1
ATOM 1019 C C . SER A 1 122 ? -4.890 2.110 -8.406 1.00 72.06 122 SER A C 1
ATOM 1021 O O . SER A 1 122 ? -4.786 1.167 -7.620 1.00 72.06 122 SER A O 1
ATOM 1023 N N . LYS A 1 123 ? -5.484 1.952 -9.594 1.00 66.75 123 LYS A N 1
ATOM 1024 C CA . LYS A 1 123 ? -6.011 0.650 -10.048 1.00 66.75 123 LYS A CA 1
ATOM 1025 C C . LYS A 1 123 ? -4.923 -0.418 -10.217 1.00 66.75 123 LYS A C 1
ATOM 1027 O O . LYS A 1 123 ? -5.219 -1.605 -10.097 1.00 66.75 123 LYS A O 1
ATOM 1032 N N . ASN A 1 124 ? -3.686 -0.007 -10.502 1.00 59.09 124 ASN A N 1
ATOM 1033 C CA . ASN A 1 124 ? -2.559 -0.922 -10.709 1.00 59.09 124 ASN A CA 1
ATOM 1034 C C . ASN A 1 124 ? -1.948 -1.420 -9.395 1.00 59.09 124 ASN A C 1
ATOM 1036 O O . ASN A 1 124 ? -1.056 -2.270 -9.417 1.00 59.09 124 ASN A O 1
ATOM 1040 N N . ASP A 1 125 ? -2.423 -0.908 -8.263 1.00 59.03 125 ASP A N 1
ATOM 1041 C CA . ASP A 1 125 ? -1.869 -1.235 -6.971 1.00 59.03 125 ASP A CA 1
ATOM 1042 C C . ASP A 1 125 ? -2.349 -2.610 -6.494 1.00 59.03 125 ASP A C 1
ATOM 1044 O O . ASP A 1 125 ? -3.513 -2.821 -6.131 1.00 59.03 125 ASP A O 1
ATOM 1048 N N . LYS A 1 126 ? -1.446 -3.585 -6.577 1.00 47.28 126 LYS A N 1
ATOM 1049 C CA . LYS A 1 126 ? -1.730 -5.010 -6.388 1.00 47.28 126 LYS A CA 1
ATOM 1050 C C . LYS A 1 126 ? -1.371 -5.548 -5.003 1.00 47.28 126 LYS A C 1
ATOM 1052 O O . LYS A 1 126 ? -1.550 -6.746 -4.774 1.00 47.28 126 LYS A O 1
ATOM 1057 N N . TYR A 1 127 ? -1.034 -4.681 -4.042 1.00 46.97 127 TYR A N 1
ATOM 1058 C CA . TYR A 1 127 ? -1.211 -5.016 -2.617 1.00 46.97 127 TYR A CA 1
ATOM 1059 C C . TYR A 1 127 ? -2.660 -5.422 -2.293 1.00 46.97 127 TYR A C 1
ATOM 1061 O O . TYR A 1 127 ? -2.929 -6.165 -1.354 1.00 46.97 127 TYR A O 1
ATOM 1069 N N . ASN A 1 128 ? -3.579 -5.090 -3.195 1.00 46.22 128 ASN A N 1
ATOM 1070 C CA . ASN A 1 128 ? -4.941 -5.584 -3.298 1.00 46.22 128 ASN A CA 1
ATOM 1071 C C . ASN A 1 128 ? -5.090 -7.042 -3.793 1.00 46.22 128 ASN A C 1
ATOM 1073 O O . ASN A 1 128 ? -6.026 -7.334 -4.543 1.00 46.22 128 ASN A O 1
ATOM 1077 N N . LYS A 1 129 ? -4.248 -7.998 -3.364 1.00 42.75 129 LYS A N 1
ATOM 1078 C CA . LYS A 1 129 ? -4.499 -9.442 -3.613 1.00 42.75 129 LYS A CA 1
ATOM 1079 C C . LYS A 1 129 ? -5.870 -9.912 -3.080 1.00 42.75 129 LYS A C 1
ATOM 1081 O O . LYS A 1 129 ? -6.374 -10.930 -3.538 1.00 42.75 129 LYS A O 1
ATOM 1086 N N . LEU A 1 130 ? -6.489 -9.152 -2.169 1.00 41.53 130 LEU A N 1
ATOM 1087 C CA . LEU A 1 130 ? -7.830 -9.383 -1.609 1.00 41.53 130 LEU A CA 1
ATOM 1088 C C . LEU A 1 130 ? -8.955 -8.550 -2.264 1.00 41.53 130 LEU A C 1
ATOM 1090 O O . LEU A 1 130 ? -10.087 -8.584 -1.796 1.00 41.53 130 LEU A O 1
ATOM 1094 N N . GLY A 1 131 ? -8.679 -7.840 -3.364 1.00 47.84 131 GLY A N 1
ATOM 1095 C CA . GLY A 1 131 ? -9.694 -7.090 -4.105 1.00 47.84 131 GLY A CA 1
ATOM 1096 C C . GLY A 1 131 ? -9.920 -5.682 -3.560 1.00 47.84 131 GLY A C 1
ATOM 1097 O O . GLY A 1 131 ? -10.877 -5.426 -2.844 1.00 47.84 131 GLY A O 1
ATOM 1098 N N . TYR A 1 132 ? -9.088 -4.737 -3.998 1.00 57.62 132 TYR A N 1
ATOM 1099 C CA . TYR A 1 132 ? -9.268 -3.286 -3.814 1.00 57.62 132 TYR A CA 1
ATOM 1100 C C . TYR A 1 132 ? -9.429 -2.813 -2.355 1.00 57.62 132 TYR A C 1
ATOM 1102 O O . TYR A 1 132 ? -9.904 -1.703 -2.122 1.00 57.62 132 TYR A O 1
ATOM 1110 N N . THR A 1 133 ? -9.051 -3.656 -1.393 1.00 65.69 133 THR A N 1
ATOM 1111 C CA . THR A 1 133 ? -9.046 -3.373 0.040 1.00 65.69 133 THR A CA 1
ATOM 1112 C C . THR A 1 133 ? -7.810 -2.556 0.412 1.00 65.69 133 THR A C 1
ATOM 1114 O O . THR A 1 133 ? -6.717 -3.105 0.508 1.00 65.69 133 THR A O 1
ATOM 1117 N N . PHE A 1 134 ? -7.975 -1.258 0.664 1.00 66.88 134 PHE A N 1
ATOM 1118 C CA . PHE A 1 134 ? -6.855 -0.359 0.995 1.00 66.88 134 PHE A CA 1
ATOM 1119 C C . PHE A 1 134 ? -6.468 -0.409 2.453 1.00 66.88 134 PHE A C 1
ATOM 1121 O O . PHE A 1 134 ? -5.296 -0.372 2.806 1.00 66.88 134 PHE A O 1
ATOM 1128 N N . PHE A 1 135 ? -7.481 -0.474 3.303 1.00 77.69 135 PHE A N 1
ATOM 1129 C CA . PHE A 1 135 ? -7.286 -0.582 4.726 1.00 77.69 135 PHE A CA 1
ATOM 1130 C C . PHE A 1 135 ? -7.704 -1.984 5.120 1.00 77.69 135 PHE A C 1
ATOM 1132 O O . PHE A 1 135 ? -8.834 -2.378 4.835 1.00 77.69 135 PHE A O 1
ATOM 1139 N N . LYS A 1 136 ? -6.808 -2.727 5.767 1.00 84.19 136 LYS A N 1
ATOM 1140 C CA . LYS A 1 136 ? -7.150 -3.966 6.458 1.00 84.19 136 LYS A CA 1
ATOM 1141 C C . LYS A 1 136 ? -6.513 -3.946 7.841 1.00 84.19 136 LYS A C 1
ATOM 1143 O O . LYS A 1 136 ? -5.292 -3.880 7.951 1.00 84.19 136 LYS A O 1
ATOM 1148 N N . LYS A 1 137 ? -7.333 -4.038 8.884 1.00 89.94 137 LYS A N 1
ATOM 1149 C CA . LYS A 1 137 ? -6.883 -4.234 10.267 1.00 89.94 137 LYS A CA 1
ATOM 1150 C C . LYS A 1 137 ? -7.476 -5.534 10.777 1.00 89.94 137 LYS A C 1
ATOM 1152 O O . LYS A 1 137 ? -8.680 -5.746 10.671 1.00 89.94 137 LYS A O 1
ATOM 1157 N N . ARG A 1 138 ? -6.610 -6.374 11.335 1.00 91.94 138 ARG A N 1
ATOM 1158 C CA . ARG A 1 138 ? -6.995 -7.526 12.144 1.00 91.94 138 ARG A CA 1
ATOM 1159 C C . ARG A 1 138 ? -6.847 -7.152 13.613 1.00 91.94 138 ARG A C 1
ATOM 1161 O O . ARG A 1 138 ? -5.769 -6.708 14.006 1.00 91.94 138 ARG A O 1
ATOM 1168 N N . ILE A 1 139 ? -7.909 -7.325 14.387 1.00 91.69 139 ILE A N 1
ATOM 1169 C CA . ILE A 1 139 ? -7.949 -7.128 15.841 1.00 91.69 139 ILE A CA 1
ATOM 1170 C C . ILE A 1 139 ? -7.989 -8.514 16.482 1.00 91.69 139 ILE A C 1
ATOM 1172 O O . ILE A 1 139 ? -8.852 -9.308 16.119 1.00 91.69 139 ILE A O 1
ATOM 1176 N N . LYS A 1 140 ? -7.044 -8.813 17.379 1.00 93.50 140 LYS A N 1
ATOM 1177 C CA . LYS A 1 140 ? -6.888 -10.112 18.062 1.00 93.50 140 LYS A CA 1
ATOM 1178 C C . LYS A 1 140 ? -6.229 -9.928 19.438 1.00 93.50 140 LYS A C 1
ATOM 1180 O O . LYS A 1 140 ? -5.626 -8.878 19.673 1.00 93.50 140 LYS A O 1
ATOM 1185 N N . GLY A 1 141 ? -6.294 -10.943 20.303 1.00 91.94 141 GLY A N 1
ATOM 1186 C CA . GLY A 1 141 ? -5.659 -10.927 21.632 1.00 91.94 141 GLY A CA 1
ATOM 1187 C C . GLY A 1 141 ? -6.133 -9.750 22.493 1.00 91.94 141 GLY A C 1
ATOM 1188 O O . GLY A 1 141 ? -7.315 -9.418 22.486 1.00 91.94 141 GLY A O 1
ATOM 1189 N N . ASP A 1 142 ? -5.214 -9.057 23.167 1.00 93.38 142 ASP A N 1
ATOM 1190 C CA . ASP A 1 142 ? -5.537 -7.928 24.056 1.00 93.38 142 ASP A CA 1
ATOM 1191 C C . ASP A 1 142 ? -6.339 -6.801 23.380 1.00 93.38 142 ASP A C 1
ATOM 1193 O O . ASP A 1 142 ? -7.165 -6.149 24.021 1.00 93.38 142 ASP A O 1
ATOM 1197 N N . GLU A 1 143 ? -6.114 -6.535 22.085 1.00 93.06 143 GLU A N 1
ATOM 1198 C CA . GLU A 1 143 ? -6.911 -5.536 21.358 1.00 93.06 143 GLU A CA 1
ATOM 1199 C C . GLU A 1 143 ? -8.375 -5.981 21.210 1.00 93.06 143 GLU A C 1
ATOM 1201 O O . GLU A 1 143 ? -9.277 -5.144 21.223 1.00 93.06 143 GLU A O 1
ATOM 1206 N N . TYR A 1 144 ? -8.612 -7.287 21.080 1.00 93.69 144 TYR A N 1
ATOM 1207 C CA . TYR A 1 144 ? -9.948 -7.866 20.958 1.00 93.69 144 TYR A CA 1
ATOM 1208 C C . TYR A 1 144 ? -10.699 -7.841 22.295 1.00 93.69 144 TYR A C 1
ATOM 1210 O O . TYR A 1 144 ? -11.880 -7.504 22.334 1.00 93.69 144 TYR A O 1
ATOM 1218 N N . GLU A 1 145 ? -10.007 -8.067 23.410 1.00 94.06 145 GLU A N 1
ATOM 1219 C CA . GLU A 1 145 ? -10.599 -7.893 24.744 1.00 94.06 145 GLU A CA 1
ATOM 1220 C C . GLU A 1 145 ? -10.956 -6.426 25.025 1.00 94.06 145 GLU A C 1
ATOM 1222 O O . GLU A 1 145 ? -12.040 -6.117 25.522 1.00 94.06 145 GLU A O 1
ATOM 1227 N N . LYS A 1 146 ? -10.101 -5.481 24.613 1.00 96.00 146 LYS A N 1
ATOM 1228 C CA . LYS A 1 146 ? -10.441 -4.049 24.671 1.00 96.00 146 LYS A CA 1
ATOM 1229 C C . LYS A 1 146 ? -11.655 -3.713 23.808 1.00 96.00 146 LYS A C 1
ATOM 1231 O O . LYS A 1 146 ? -12.483 -2.916 24.235 1.00 96.00 146 LYS A O 1
ATOM 1236 N N . LEU A 1 147 ? -11.775 -4.319 22.625 1.00 95.75 147 LEU A N 1
ATOM 1237 C CA . LEU A 1 147 ? -12.941 -4.160 21.755 1.00 95.75 147 LEU A CA 1
ATOM 1238 C C . LEU A 1 147 ? -14.225 -4.627 22.454 1.00 95.75 147 LEU A C 1
ATOM 1240 O O . LEU A 1 147 ? -15.214 -3.900 22.412 1.00 95.75 147 LEU A O 1
ATOM 1244 N N . LYS A 1 148 ? -14.212 -5.788 23.126 1.00 95.50 148 LYS A N 1
ATOM 1245 C CA . LYS A 1 148 ? -15.375 -6.293 23.880 1.00 95.50 148 LYS A CA 1
ATOM 1246 C C . LYS A 1 148 ? -15.857 -5.282 24.925 1.00 95.50 148 LYS A C 1
ATOM 1248 O O . LYS A 1 148 ? -17.057 -5.060 25.053 1.00 95.50 148 LYS A O 1
ATOM 1253 N N . ASN A 1 149 ? -14.931 -4.601 25.601 1.00 97.06 149 ASN A N 1
ATOM 1254 C CA . ASN A 1 149 ? -15.258 -3.595 26.617 1.00 97.06 149 ASN A CA 1
ATOM 1255 C C . ASN A 1 149 ? -15.937 -2.328 26.062 1.00 97.06 149 ASN A C 1
ATOM 1257 O O . ASN A 1 149 ? -16.585 -1.612 26.829 1.00 97.06 149 ASN A O 1
ATOM 1261 N N . LEU A 1 150 ? -15.810 -2.053 24.758 1.00 97.31 150 LEU A N 1
ATOM 1262 C CA . LEU A 1 150 ? -16.479 -0.928 24.090 1.00 97.31 150 LEU A CA 1
ATOM 1263 C C . LEU A 1 150 ? -17.949 -1.208 23.755 1.00 97.31 150 LEU A C 1
ATOM 1265 O O . LEU A 1 150 ? -18.685 -0.274 23.438 1.00 97.31 150 LEU A O 1
ATOM 1269 N N . ILE A 1 151 ? -18.379 -2.473 23.781 1.00 96.94 151 ILE A N 1
ATOM 1270 C CA . ILE A 1 151 ? -19.744 -2.857 23.417 1.00 96.94 151 ILE A CA 1
ATOM 1271 C C . ILE A 1 151 ? -20.666 -2.557 24.599 1.00 96.94 151 ILE A C 1
ATOM 1273 O O . ILE A 1 151 ? -20.515 -3.131 25.680 1.00 96.94 151 ILE A O 1
ATOM 1277 N N . LYS A 1 152 ? -21.646 -1.671 24.395 1.00 97.00 152 LYS A N 1
ATOM 1278 C CA . LYS A 1 152 ? -22.670 -1.332 25.393 1.00 97.00 152 LYS A CA 1
ATOM 1279 C C . LYS A 1 152 ? -24.046 -1.465 24.780 1.00 97.00 152 LYS A C 1
ATOM 1281 O O . LYS A 1 152 ? -24.258 -1.030 23.653 1.00 97.00 152 LYS A O 1
ATOM 1286 N N . ASN A 1 153 ? -24.966 -2.077 25.524 1.00 96.94 153 ASN A N 1
ATOM 1287 C CA . ASN A 1 153 ? -26.330 -2.352 25.064 1.00 96.94 153 ASN A CA 1
ATOM 1288 C C . ASN A 1 153 ? -26.367 -3.109 23.725 1.00 96.94 153 ASN A C 1
ATOM 1290 O O . ASN A 1 153 ? -27.272 -2.905 22.929 1.00 96.94 153 ASN A O 1
ATOM 1294 N N . ASP A 1 154 ? -25.359 -3.953 23.480 1.00 97.56 154 ASP A N 1
ATOM 1295 C CA . ASP A 1 154 ? -25.169 -4.692 22.227 1.00 97.56 154 ASP A CA 1
ATOM 1296 C C . ASP A 1 154 ? -24.975 -3.810 20.970 1.00 97.56 154 ASP A C 1
ATOM 1298 O O . ASP A 1 154 ? -25.234 -4.214 19.835 1.00 97.56 154 ASP A O 1
ATOM 1302 N N . ILE A 1 155 ? -24.504 -2.575 21.173 1.00 97.19 155 ILE A N 1
ATOM 1303 C CA . ILE A 1 155 ? -24.264 -1.587 20.121 1.00 97.19 155 ILE A CA 1
ATOM 1304 C C . ILE A 1 155 ? -22.793 -1.178 20.123 1.00 97.19 155 ILE A C 1
ATOM 1306 O O . ILE A 1 155 ? -22.172 -0.975 21.171 1.00 97.19 155 ILE A O 1
ATOM 1310 N N . ILE A 1 156 ? -22.242 -0.997 18.924 1.00 97.62 156 ILE A N 1
ATOM 1311 C CA . ILE A 1 156 ? -20.926 -0.395 18.721 1.00 97.62 156 ILE A CA 1
ATOM 1312 C C . ILE A 1 156 ? -20.951 0.620 17.578 1.00 97.62 156 ILE A C 1
ATOM 1314 O O . ILE A 1 156 ? -21.758 0.525 16.650 1.00 97.62 156 ILE A O 1
ATOM 1318 N N . MET A 1 157 ? -20.047 1.597 17.632 1.00 97.62 157 MET A N 1
ATOM 1319 C CA . MET A 1 157 ? -19.833 2.550 16.546 1.00 97.62 157 MET A CA 1
ATOM 1320 C C . MET A 1 157 ? -18.505 2.284 15.858 1.00 97.62 157 MET A C 1
ATOM 1322 O O . MET A 1 157 ? -17.470 2.136 16.510 1.00 97.62 157 MET A O 1
ATOM 1326 N N . ILE A 1 158 ? -18.536 2.278 14.529 1.00 97.31 158 ILE A N 1
ATOM 1327 C CA . ILE A 1 158 ? -17.343 2.219 13.691 1.00 97.31 158 ILE A CA 1
ATOM 1328 C C . ILE A 1 158 ? -17.284 3.479 12.849 1.00 97.31 158 ILE A C 1
ATOM 1330 O O . ILE A 1 158 ? -18.200 3.792 12.089 1.00 97.31 158 ILE A O 1
ATOM 1334 N N . ASP A 1 159 ? -16.177 4.191 12.984 1.00 97.12 159 ASP A N 1
ATOM 1335 C CA . ASP A 1 159 ? -15.953 5.494 12.394 1.00 97.12 159 ASP A CA 1
ATOM 1336 C C . ASP A 1 159 ? -14.701 5.486 11.523 1.00 97.12 159 ASP A C 1
ATOM 1338 O O . ASP A 1 159 ? -13.685 4.868 11.841 1.00 97.12 159 ASP A O 1
ATOM 1342 N N . ILE A 1 160 ? -14.769 6.195 10.404 1.00 96.81 160 ILE A N 1
ATOM 1343 C CA . ILE A 1 160 ? -13.691 6.315 9.434 1.00 96.81 160 ILE A CA 1
ATOM 1344 C C . ILE A 1 160 ? -13.499 7.793 9.135 1.00 96.81 160 ILE A C 1
ATOM 1346 O O . ILE A 1 160 ? -14.374 8.454 8.570 1.00 96.81 160 ILE A O 1
ATOM 1350 N N . PHE A 1 161 ? -12.338 8.312 9.513 1.00 96.69 161 PHE A N 1
ATOM 1351 C CA . PHE A 1 161 ? -11.927 9.670 9.197 1.00 96.69 161 PHE A CA 1
ATOM 1352 C C . PHE A 1 161 ? -10.993 9.647 7.990 1.00 96.69 161 PHE A C 1
ATOM 1354 O O . PHE A 1 161 ? -9.978 8.949 7.999 1.00 96.69 161 PHE A O 1
ATOM 1361 N N . PHE A 1 162 ? -11.332 10.416 6.961 1.00 95.75 162 PHE A N 1
ATOM 1362 C CA . PHE A 1 162 ? -10.568 10.527 5.726 1.00 95.75 162 PHE A CA 1
ATOM 1363 C C . PHE A 1 162 ? -9.895 11.890 5.654 1.00 95.75 162 PHE A C 1
ATOM 1365 O O . PHE A 1 162 ? -10.541 12.920 5.844 1.00 95.75 162 PHE A O 1
ATOM 1372 N N . ARG A 1 163 ? -8.622 11.901 5.269 1.00 94.38 163 ARG A N 1
ATOM 1373 C CA . ARG A 1 163 ? -7.921 13.108 4.831 1.00 94.38 163 ARG A CA 1
ATOM 1374 C C . ARG A 1 163 ? -7.426 12.895 3.414 1.00 94.38 163 ARG A C 1
ATOM 1376 O O . ARG A 1 163 ? -6.543 12.077 3.186 1.00 94.38 163 ARG A O 1
ATOM 1383 N N . PHE A 1 164 ? -8.019 13.618 2.477 1.00 92.81 164 PHE A N 1
ATOM 1384 C CA . PHE A 1 164 ? -7.619 13.657 1.080 1.00 92.81 164 PHE A CA 1
ATOM 1385 C C . PHE A 1 164 ? -6.580 14.748 0.892 1.00 92.81 164 PHE A C 1
ATOM 1387 O O . PHE A 1 164 ? -6.768 15.879 1.343 1.00 92.81 164 PHE A O 1
ATOM 1394 N N . TYR A 1 165 ? -5.520 14.417 0.177 1.00 89.62 165 TYR A N 1
ATOM 1395 C CA . TYR A 1 165 ? -4.479 15.353 -0.210 1.00 89.62 165 TYR A CA 1
ATOM 1396 C C . TYR A 1 165 ? -4.655 15.731 -1.670 1.00 89.62 165 TYR A C 1
ATOM 1398 O O . TYR A 1 165 ? -5.184 14.952 -2.470 1.00 89.62 165 TYR A O 1
ATOM 1406 N N . LYS A 1 166 ? -4.212 16.934 -2.024 1.00 89.19 166 LYS A N 1
ATOM 1407 C CA . LYS A 1 166 ? -4.045 17.265 -3.431 1.00 89.19 166 LYS A CA 1
ATOM 1408 C C . LYS A 1 166 ? -2.877 16.442 -3.957 1.00 89.19 166 LYS A C 1
ATOM 1410 O O . LYS A 1 166 ? -1.814 16.370 -3.339 1.00 89.19 166 LYS A O 1
ATOM 1415 N N . ILE A 1 167 ? -3.111 15.772 -5.075 1.00 80.94 167 ILE A N 1
ATOM 1416 C CA . ILE A 1 167 ? -2.033 15.186 -5.860 1.00 80.94 167 ILE A CA 1
ATOM 1417 C C . ILE A 1 167 ? -1.502 16.347 -6.686 1.00 80.94 167 ILE A C 1
ATOM 1419 O O . ILE A 1 167 ? -2.016 16.627 -7.762 1.00 80.94 167 ILE A O 1
ATOM 1423 N N . ASP A 1 168 ? -0.586 17.101 -6.090 1.00 73.88 168 ASP A N 1
ATOM 1424 C CA . ASP A 1 168 ? 0.033 18.243 -6.751 1.00 73.88 168 ASP A CA 1
ATOM 1425 C C . ASP A 1 168 ? 1.026 17.779 -7.823 1.00 73.88 168 ASP A C 1
ATOM 1427 O O . ASP A 1 168 ? 1.412 16.603 -7.887 1.00 73.88 168 ASP A O 1
ATOM 1431 N N . ASP A 1 169 ? 1.538 18.764 -8.561 1.00 75.81 169 ASP A N 1
ATOM 1432 C CA . ASP A 1 169 ? 2.625 18.678 -9.534 1.00 75.81 169 ASP A CA 1
ATOM 1433 C C . ASP A 1 169 ? 3.810 17.823 -9.066 1.00 75.81 169 ASP A C 1
ATOM 1435 O O . ASP A 1 169 ? 4.538 17.309 -9.899 1.00 75.81 169 ASP A O 1
ATOM 1439 N N . ILE A 1 170 ? 4.033 17.619 -7.761 1.00 80.94 170 ILE A N 1
ATOM 1440 C CA . ILE A 1 170 ? 5.131 16.788 -7.237 1.00 80.94 170 ILE A CA 1
ATOM 1441 C C . ILE A 1 170 ? 5.003 15.323 -7.678 1.00 80.94 170 ILE A C 1
ATOM 1443 O O . ILE A 1 170 ? 5.996 14.721 -8.086 1.00 80.94 170 ILE A O 1
ATOM 1447 N N . TYR A 1 171 ? 3.808 14.729 -7.586 1.00 84.88 171 TYR A N 1
ATOM 1448 C CA . TYR A 1 171 ? 3.620 13.344 -8.030 1.00 84.88 171 TYR A 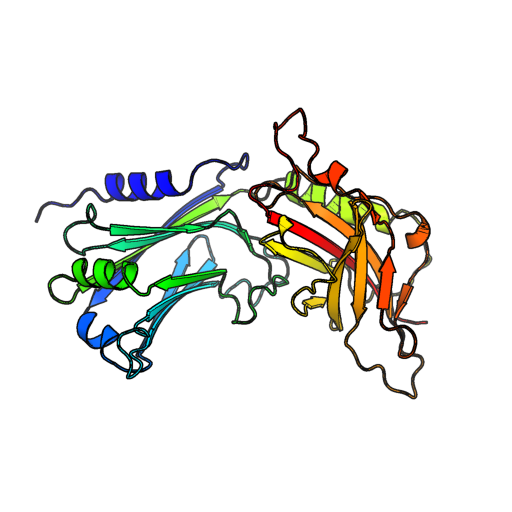CA 1
ATOM 1449 C C . TYR A 1 171 ? 3.764 13.249 -9.548 1.00 84.88 171 TYR A C 1
ATOM 1451 O O . TYR A 1 171 ? 4.447 12.357 -10.050 1.00 84.88 171 TYR A O 1
ATOM 1459 N N . GLU A 1 172 ? 3.155 14.189 -10.272 1.00 86.31 172 GLU A N 1
ATOM 1460 C CA . GLU A 1 172 ? 3.258 14.244 -11.728 1.00 86.31 172 GLU A CA 1
ATOM 1461 C C . GLU A 1 172 ? 4.710 14.444 -12.169 1.00 86.31 172 GLU A C 1
ATOM 1463 O O . GLU A 1 172 ? 5.180 13.695 -13.015 1.00 86.31 172 GLU A O 1
ATOM 1468 N N . THR A 1 173 ? 5.458 15.328 -11.504 1.00 88.94 173 THR A N 1
ATOM 1469 C CA . THR A 1 173 ? 6.897 15.559 -11.706 1.00 88.94 173 THR A CA 1
ATOM 1470 C C . THR A 1 173 ? 7.686 14.278 -11.488 1.00 88.94 173 THR A C 1
ATOM 1472 O O . THR A 1 173 ? 8.490 13.905 -12.334 1.00 88.94 173 THR A O 1
ATOM 1475 N N . TYR A 1 174 ? 7.433 13.552 -10.398 1.00 91.50 174 TYR A N 1
ATOM 1476 C CA . TYR A 1 174 ? 8.106 12.282 -10.135 1.00 91.50 174 TYR A CA 1
ATOM 1477 C C . TYR A 1 174 ? 7.842 11.242 -11.237 1.00 91.50 174 TYR A C 1
ATOM 1479 O O . TYR A 1 174 ? 8.764 10.590 -11.744 1.00 91.50 174 TYR A O 1
ATOM 1487 N N . ILE A 1 175 ? 6.580 11.100 -11.646 1.00 89.94 175 ILE A N 1
ATOM 1488 C CA . ILE A 1 175 ? 6.190 10.203 -12.735 1.00 89.94 175 ILE A CA 1
ATOM 1489 C C . ILE A 1 175 ? 6.786 10.661 -14.072 1.00 89.94 175 ILE A C 1
ATOM 1491 O O . ILE A 1 175 ? 7.223 9.830 -14.872 1.00 89.94 175 ILE A O 1
ATOM 1495 N N . ASP A 1 176 ? 6.834 11.960 -14.329 1.00 90.12 176 ASP A N 1
ATOM 1496 C CA . ASP A 1 176 ? 7.385 12.531 -15.550 1.00 90.12 176 ASP A CA 1
ATOM 1497 C C . ASP A 1 176 ? 8.902 12.406 -15.601 1.00 90.12 176 ASP A C 1
ATOM 1499 O O . ASP A 1 176 ? 9.446 12.109 -16.664 1.00 90.12 176 ASP A O 1
ATOM 1503 N N . GLU A 1 177 ? 9.593 12.487 -14.469 1.00 90.94 177 GLU A N 1
ATOM 1504 C CA . GLU A 1 177 ? 11.012 12.168 -14.390 1.00 90.94 177 GLU A CA 1
ATOM 1505 C C . GLU A 1 177 ? 11.266 10.691 -14.705 1.00 90.94 177 GLU A C 1
ATOM 1507 O O . GLU A 1 177 ? 12.097 10.400 -15.574 1.00 90.94 177 GLU A O 1
ATOM 1512 N N . LEU A 1 178 ? 10.482 9.764 -14.130 1.00 90.12 178 LEU A N 1
ATOM 1513 C CA . LEU A 1 178 ? 10.532 8.338 -14.492 1.00 90.12 178 LEU A CA 1
ATOM 1514 C C . LEU A 1 178 ? 10.320 8.127 -16.001 1.00 90.12 178 LEU A C 1
ATOM 1516 O O . LEU A 1 178 ? 11.047 7.346 -16.625 1.00 90.12 178 LEU A O 1
ATOM 1520 N N . LYS A 1 179 ? 9.361 8.836 -16.611 1.00 88.94 179 LYS A N 1
ATOM 1521 C CA . LYS A 1 179 ? 9.089 8.776 -18.058 1.00 88.94 179 LYS A CA 1
ATOM 1522 C C . LYS A 1 179 ? 10.217 9.373 -18.895 1.00 88.94 179 LYS A C 1
ATOM 1524 O O . LYS A 1 179 ? 10.568 8.800 -19.929 1.00 88.94 179 LYS A O 1
ATOM 1529 N N . SER A 1 180 ? 10.760 10.520 -18.488 1.00 87.25 180 SER A N 1
ATOM 1530 C CA . SER A 1 180 ? 11.675 11.346 -19.288 1.00 87.25 180 SER A CA 1
ATOM 1531 C C . SER A 1 180 ? 12.960 10.609 -19.653 1.00 87.25 180 SER A C 1
ATOM 1533 O O . SER A 1 180 ? 13.558 10.843 -20.703 1.00 87.25 180 SER A O 1
ATOM 1535 N N . HIS A 1 181 ? 13.371 9.669 -18.808 1.00 79.19 181 HIS A N 1
ATOM 1536 C CA . HIS A 1 181 ? 14.545 8.845 -19.037 1.00 79.19 181 HIS A CA 1
ATOM 1537 C C . HIS A 1 181 ? 14.291 7.702 -20.044 1.00 79.19 181 HIS A C 1
ATOM 1539 O O . HIS A 1 181 ? 15.250 7.101 -20.516 1.00 79.19 181 HIS A O 1
ATOM 1545 N N . ILE A 1 182 ? 13.036 7.427 -20.430 1.00 81.06 182 ILE A N 1
ATOM 1546 C CA . ILE A 1 182 ? 12.669 6.416 -21.445 1.00 81.06 182 ILE A CA 1
ATOM 1547 C C . ILE A 1 182 ? 12.515 7.032 -22.847 1.00 81.06 182 ILE A C 1
ATOM 1549 O O . ILE A 1 182 ? 12.855 6.410 -23.859 1.00 81.06 182 ILE A O 1
ATOM 1553 N N . THR A 1 183 ? 11.979 8.253 -22.925 1.00 65.25 183 THR A N 1
ATOM 1554 C CA . THR A 1 183 ? 11.416 8.843 -24.155 1.00 65.25 183 THR A CA 1
ATOM 1555 C C . THR A 1 183 ? 12.389 9.684 -24.989 1.00 65.25 183 THR A C 1
ATOM 1557 O O . THR A 1 183 ? 12.057 10.054 -26.112 1.00 65.25 183 THR A O 1
ATOM 1560 N N . LYS A 1 184 ? 13.611 9.955 -24.513 1.00 58.31 184 LYS A N 1
ATOM 1561 C CA . LYS A 1 184 ? 14.541 10.920 -25.143 1.00 58.31 184 LYS A CA 1
ATOM 1562 C C . LYS A 1 184 ? 15.125 10.534 -26.515 1.00 58.31 184 LYS A C 1
ATOM 1564 O O . LYS A 1 184 ? 15.844 11.340 -27.097 1.00 58.31 184 LYS A O 1
ATOM 1569 N N . ARG A 1 185 ? 14.833 9.358 -27.086 1.00 57.44 185 ARG A N 1
ATOM 1570 C CA . ARG A 1 185 ? 15.322 8.983 -28.431 1.00 57.44 185 ARG A CA 1
ATOM 1571 C C . ARG A 1 185 ? 14.165 8.667 -29.380 1.00 57.44 185 ARG A C 1
ATOM 1573 O O . ARG A 1 185 ? 13.391 7.748 -29.118 1.00 57.44 185 ARG A O 1
ATOM 1580 N N . LYS A 1 186 ? 14.084 9.429 -30.486 1.00 55.00 186 LYS A N 1
ATOM 1581 C CA . LYS A 1 186 ? 13.170 9.245 -31.632 1.00 55.00 186 LYS A CA 1
ATOM 1582 C C . LYS A 1 186 ? 13.437 7.896 -32.307 1.00 55.00 186 LYS A C 1
ATOM 1584 O O . LYS A 1 186 ? 14.106 7.826 -33.330 1.00 55.00 186 LYS A O 1
ATOM 1589 N N . TYR A 1 187 ? 12.936 6.815 -31.734 1.00 55.69 187 TYR A N 1
ATOM 1590 C CA . TYR A 1 187 ? 12.815 5.571 -32.480 1.00 55.69 187 TYR A CA 1
ATOM 1591 C C . TYR A 1 187 ? 11.549 5.667 -33.331 1.00 55.69 187 TYR A C 1
ATOM 1593 O O . TYR A 1 187 ? 10.521 6.151 -32.855 1.00 55.69 187 TYR A O 1
ATOM 1601 N N . GLY A 1 188 ? 11.668 5.292 -34.609 1.00 57.81 188 GLY A N 1
ATOM 1602 C CA . GLY A 1 188 ? 10.591 5.363 -35.600 1.00 57.81 188 GLY A CA 1
ATOM 1603 C C . GLY A 1 188 ? 9.298 4.715 -35.106 1.00 57.81 188 GLY A C 1
ATOM 1604 O O . GLY A 1 188 ? 9.338 3.958 -34.143 1.00 57.81 188 GLY A O 1
ATOM 1605 N N . LYS A 1 189 ? 8.176 5.045 -35.762 1.00 60.72 189 LYS A N 1
ATOM 1606 C CA . LYS A 1 189 ? 6.764 4.722 -35.453 1.00 60.72 189 LYS A CA 1
ATOM 1607 C C . LYS A 1 189 ? 6.469 3.246 -35.079 1.00 60.72 189 LYS A C 1
ATOM 1609 O O . LYS A 1 189 ? 5.673 2.586 -35.736 1.00 60.72 189 LYS A O 1
ATOM 1614 N N . ARG A 1 190 ? 7.093 2.690 -34.042 1.00 65.56 190 ARG A N 1
ATOM 1615 C CA . ARG A 1 190 ? 6.752 1.380 -33.490 1.00 65.56 190 ARG A CA 1
ATOM 1616 C C . ARG A 1 190 ? 5.429 1.524 -32.758 1.00 65.56 190 ARG A C 1
ATOM 1618 O O . ARG A 1 190 ? 5.232 2.485 -32.014 1.00 65.56 190 ARG A O 1
ATOM 1625 N N . ASN A 1 191 ? 4.550 0.550 -32.961 1.00 70.38 191 ASN A N 1
ATOM 1626 C CA . ASN A 1 191 ? 3.242 0.512 -32.327 1.00 70.38 191 ASN A CA 1
ATOM 1627 C C . ASN A 1 191 ? 3.424 0.305 -30.818 1.00 70.38 191 ASN A C 1
ATOM 1629 O O . ASN A 1 191 ? 3.701 -0.804 -30.352 1.00 70.38 191 ASN A O 1
ATOM 1633 N N . ILE A 1 192 ? 3.314 1.397 -30.058 1.00 71.25 192 ILE A N 1
ATOM 1634 C CA . ILE A 1 192 ? 3.181 1.347 -28.604 1.00 71.25 192 ILE A CA 1
ATOM 1635 C C . ILE A 1 192 ? 1.895 0.575 -28.327 1.00 71.25 192 ILE A C 1
ATOM 1637 O O . ILE A 1 192 ? 0.812 1.026 -28.686 1.00 71.25 192 ILE A O 1
ATOM 1641 N N . VAL A 1 193 ? 2.022 -0.598 -27.707 1.00 67.56 193 VAL A N 1
ATOM 1642 C CA . VAL A 1 193 ? 0.861 -1.429 -27.358 1.00 67.56 193 VAL A CA 1
ATOM 1643 C C . VAL A 1 193 ? 0.100 -0.765 -26.219 1.00 67.56 193 VAL A C 1
ATOM 1645 O O . VAL A 1 193 ? -1.127 -0.725 -26.216 1.00 67.56 193 VAL A O 1
ATOM 1648 N N . LYS A 1 194 ? 0.840 -0.221 -25.246 1.00 66.94 194 LYS A N 1
ATOM 1649 C CA . LYS A 1 194 ? 0.274 0.523 -24.124 1.00 66.94 194 LYS A CA 1
ATOM 1650 C C . LYS A 1 194 ? 1.325 1.420 -23.471 1.00 66.94 194 LYS A C 1
ATOM 1652 O O . LYS A 1 194 ? 2.378 0.932 -23.056 1.00 66.94 194 LYS A O 1
ATOM 1657 N N . SER A 1 195 ? 1.032 2.711 -23.347 1.00 63.66 195 SER A N 1
ATOM 1658 C CA . SER A 1 195 ? 1.790 3.666 -22.525 1.00 63.66 195 SER A CA 1
ATOM 1659 C C . SER A 1 195 ? 1.166 3.800 -21.133 1.00 63.66 195 SER A C 1
ATOM 1661 O O . SER A 1 195 ? -0.017 3.515 -20.963 1.00 63.66 195 SER A O 1
ATOM 1663 N N . GLY A 1 196 ? 1.932 4.271 -20.142 1.00 64.12 196 GLY A N 1
ATOM 1664 C CA . GLY A 1 196 ? 1.370 4.605 -18.823 1.00 64.12 196 GLY A CA 1
ATOM 1665 C C . GLY A 1 196 ? 1.396 3.482 -17.794 1.00 64.12 196 GLY A C 1
ATOM 1666 O O . GLY A 1 196 ? 0.612 3.513 -16.851 1.00 64.12 196 GLY A O 1
ATOM 1667 N N . ASN A 1 197 ? 2.246 2.466 -17.960 1.00 83.62 197 ASN A N 1
ATOM 1668 C CA . ASN A 1 197 ? 2.219 1.332 -17.047 1.00 83.62 197 ASN A CA 1
ATOM 1669 C C . ASN A 1 197 ? 3.148 1.553 -15.850 1.00 83.62 197 ASN A C 1
ATOM 1671 O O . ASN A 1 197 ? 4.340 1.255 -15.904 1.00 83.62 197 ASN A O 1
ATOM 1675 N N . TYR A 1 198 ? 2.566 2.085 -14.784 1.00 87.62 198 TYR A N 1
ATOM 1676 C CA . TYR A 1 198 ? 3.225 2.346 -13.515 1.00 87.62 198 TYR A CA 1
ATOM 1677 C C . TYR A 1 198 ? 2.891 1.271 -12.477 1.00 87.62 198 TYR A C 1
ATOM 1679 O O . TYR A 1 198 ? 1.737 0.837 -12.397 1.00 87.62 198 TYR A O 1
ATOM 1687 N N . TYR A 1 199 ? 3.883 0.871 -11.683 1.00 89.81 199 TYR A N 1
ATOM 1688 C CA . TYR A 1 199 ? 3.718 -0.024 -10.540 1.00 89.81 199 TYR A CA 1
ATOM 1689 C C . TYR A 1 199 ? 4.658 0.375 -9.396 1.00 89.81 199 TYR A C 1
ATOM 1691 O O . TYR A 1 199 ? 5.775 0.826 -9.643 1.00 89.81 199 TYR A O 1
ATOM 1699 N N . GLU A 1 200 ? 4.207 0.170 -8.160 1.00 92.06 200 GLU A N 1
ATOM 1700 C CA . GLU A 1 200 ? 4.977 0.383 -6.935 1.00 92.06 200 GLU A CA 1
ATOM 1701 C C . GLU A 1 200 ? 5.017 -0.887 -6.090 1.00 92.06 200 GLU A C 1
ATOM 1703 O O . GLU A 1 200 ? 4.039 -1.627 -5.985 1.00 92.06 200 GLU A O 1
ATOM 1708 N N . TRP A 1 201 ? 6.158 -1.111 -5.454 1.00 94.25 201 TRP A N 1
ATOM 1709 C CA . TRP A 1 201 ? 6.422 -2.206 -4.543 1.00 94.25 201 TRP A CA 1
ATOM 1710 C C . TRP A 1 201 ? 6.936 -1.637 -3.218 1.00 94.25 201 TRP A C 1
ATOM 1712 O O . TRP A 1 201 ? 8.039 -1.095 -3.153 1.00 94.25 201 TRP A O 1
ATOM 1722 N N . VAL A 1 202 ? 6.115 -1.739 -2.172 1.00 93.62 202 VAL A N 1
ATOM 1723 C CA . VAL A 1 202 ? 6.466 -1.358 -0.800 1.00 93.62 202 VAL A CA 1
ATOM 1724 C C . VAL A 1 202 ? 7.317 -2.456 -0.173 1.00 93.62 202 VAL A C 1
ATOM 1726 O O . VAL A 1 202 ? 6.875 -3.591 0.016 1.00 93.62 202 VAL A O 1
ATOM 1729 N N . ILE A 1 203 ? 8.538 -2.111 0.194 1.00 94.94 203 ILE A N 1
ATOM 1730 C CA . ILE A 1 203 ? 9.389 -2.999 0.966 1.00 94.94 203 ILE A CA 1
ATOM 1731 C C . ILE A 1 203 ? 9.280 -2.583 2.423 1.00 94.94 203 ILE A C 1
ATOM 1733 O O . ILE A 1 203 ? 9.712 -1.494 2.803 1.00 94.94 203 ILE A O 1
ATOM 1737 N N . ASP A 1 204 ? 8.678 -3.466 3.211 1.00 93.81 204 ASP A N 1
ATOM 1738 C CA . ASP A 1 204 ? 8.748 -3.432 4.663 1.00 93.81 204 ASP A CA 1
ATOM 1739 C C . ASP A 1 204 ? 9.987 -4.199 5.132 1.00 93.81 204 ASP A C 1
ATOM 1741 O O . ASP A 1 204 ? 10.452 -5.119 4.461 1.00 93.81 204 ASP A O 1
ATOM 1745 N N . ASP A 1 205 ? 10.496 -3.833 6.304 1.00 95.81 205 ASP A N 1
ATOM 1746 C CA . ASP A 1 205 ? 11.643 -4.481 6.932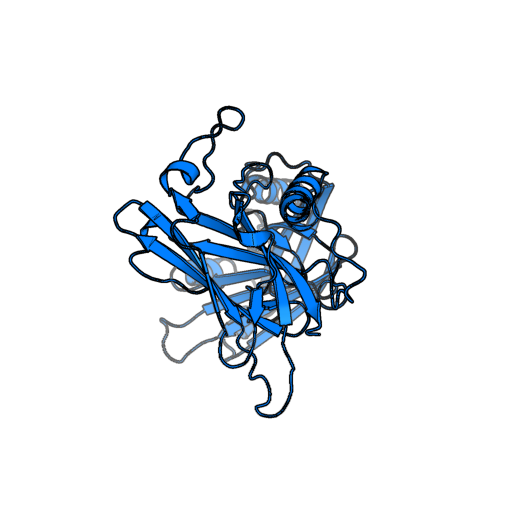 1.00 95.81 205 ASP A CA 1
ATOM 1747 C C . ASP A 1 205 ? 12.929 -4.497 6.078 1.00 95.81 205 ASP A C 1
ATOM 1749 O O . ASP A 1 205 ? 13.616 -5.513 5.985 1.00 95.81 205 ASP A O 1
ATOM 1753 N N . TRP A 1 206 ? 13.273 -3.356 5.471 1.00 97.50 206 TRP A N 1
ATOM 1754 C CA . TRP A 1 206 ? 14.424 -3.197 4.570 1.00 97.50 206 TRP A CA 1
ATOM 1755 C C . TRP A 1 206 ? 15.733 -3.819 5.098 1.00 97.50 206 TRP A C 1
ATOM 1757 O O . TRP A 1 206 ? 16.432 -4.522 4.376 1.00 97.50 206 TRP A O 1
ATOM 1767 N N . ASN A 1 207 ? 16.041 -3.633 6.380 1.00 97.06 207 ASN A N 1
ATOM 1768 C CA . ASN A 1 207 ? 17.247 -4.152 7.028 1.00 97.06 207 ASN A CA 1
ATOM 1769 C C . ASN A 1 207 ? 17.298 -5.685 7.179 1.00 97.06 207 ASN A C 1
ATOM 1771 O O . ASN A 1 207 ? 18.330 -6.210 7.590 1.00 97.06 207 ASN A O 1
ATOM 1775 N N . LYS A 1 208 ? 16.206 -6.406 6.895 1.00 97.31 208 LYS A N 1
ATOM 1776 C CA . LYS A 1 208 ? 16.154 -7.876 6.946 1.00 97.31 208 LYS A CA 1
ATOM 1777 C C . LYS A 1 208 ? 16.471 -8.525 5.598 1.00 97.31 208 LYS A C 1
ATOM 1779 O O . LYS A 1 208 ? 16.448 -9.750 5.505 1.00 97.31 208 LYS A O 1
ATOM 1784 N N . ILE A 1 209 ? 16.743 -7.737 4.557 1.00 97.00 209 ILE A N 1
ATOM 1785 C CA . ILE A 1 209 ? 17.065 -8.257 3.227 1.00 97.00 209 ILE A CA 1
ATOM 1786 C C . ILE A 1 209 ? 18.478 -8.837 3.251 1.00 97.00 209 ILE A C 1
ATOM 1788 O O . ILE A 1 209 ? 19.462 -8.110 3.343 1.00 97.00 209 ILE A O 1
ATOM 1792 N N . ASN A 1 210 ? 18.565 -10.160 3.163 1.00 95.44 210 ASN A N 1
ATOM 1793 C CA . ASN A 1 210 ? 19.818 -10.916 3.135 1.00 95.44 210 ASN A CA 1
ATOM 1794 C C . ASN A 1 210 ? 20.016 -11.726 1.839 1.00 95.44 210 ASN A C 1
ATOM 1796 O O . ASN A 1 210 ? 21.089 -12.292 1.641 1.00 95.44 210 ASN A O 1
ATOM 1800 N N . ASP A 1 211 ? 18.994 -11.783 0.984 1.00 96.75 211 ASP A N 1
ATOM 1801 C CA . ASP A 1 211 ? 18.978 -12.461 -0.314 1.00 96.75 211 ASP A CA 1
ATOM 1802 C C . ASP A 1 211 ? 17.894 -11.818 -1.208 1.00 96.75 211 ASP A C 1
ATOM 1804 O O . ASP A 1 211 ? 17.252 -10.828 -0.835 1.00 96.75 211 ASP A O 1
ATOM 1808 N N . TRP A 1 212 ? 17.658 -12.393 -2.386 1.00 97.94 212 TRP A N 1
ATOM 1809 C CA . TRP A 1 212 ? 16.600 -12.004 -3.302 1.00 97.94 212 TRP A CA 1
ATOM 1810 C C . TRP A 1 212 ? 15.221 -12.035 -2.642 1.00 97.94 212 TRP A C 1
ATOM 1812 O O . TRP A 1 212 ? 14.694 -13.087 -2.278 1.00 97.94 212 TRP A O 1
ATOM 1822 N N . ILE A 1 213 ? 14.583 -10.870 -2.599 1.00 98.06 213 ILE A N 1
ATOM 1823 C CA . ILE A 1 213 ? 13.168 -10.724 -2.268 1.00 98.06 213 ILE A CA 1
ATOM 1824 C C . ILE A 1 213 ? 12.356 -10.455 -3.534 1.00 98.06 213 ILE A C 1
ATOM 1826 O O . ILE A 1 213 ? 12.860 -9.898 -4.512 1.00 98.06 213 ILE A O 1
ATOM 1830 N N . PHE A 1 214 ? 11.084 -10.850 -3.518 1.00 97.44 214 PHE A N 1
ATOM 1831 C CA . PHE A 1 214 ? 10.197 -10.789 -4.678 1.00 97.44 214 PHE A CA 1
ATOM 1832 C C . PHE A 1 214 ? 8.967 -9.943 -4.380 1.00 97.44 214 PHE A C 1
ATOM 1834 O O . PHE A 1 214 ? 8.323 -10.081 -3.338 1.00 97.44 214 PHE A O 1
ATOM 1841 N N . SER A 1 215 ? 8.600 -9.101 -5.338 1.00 96.31 215 SER A N 1
ATOM 1842 C CA . SER A 1 215 ? 7.346 -8.376 -5.307 1.00 96.31 215 SER A CA 1
ATOM 1843 C C . SER A 1 215 ? 6.164 -9.336 -5.447 1.00 96.31 215 SER A C 1
ATOM 1845 O O . SER A 1 215 ? 6.282 -10.436 -5.998 1.00 96.31 215 SER A O 1
ATOM 1847 N N . PRO A 1 216 ? 4.957 -8.906 -5.058 1.00 91.94 216 PRO A N 1
ATOM 1848 C CA . PRO A 1 216 ? 3.745 -9.506 -5.588 1.00 91.94 216 PRO A CA 1
ATOM 1849 C C . PRO A 1 216 ? 3.748 -9.494 -7.127 1.00 91.94 216 PRO A C 1
ATOM 1851 O O . PRO A 1 216 ? 4.282 -8.577 -7.754 1.00 91.94 216 PRO A O 1
ATOM 1854 N N . VAL A 1 217 ? 3.117 -10.500 -7.741 1.00 91.12 217 VAL A N 1
ATOM 1855 C CA . VAL A 1 217 ? 2.930 -10.551 -9.199 1.00 91.12 217 VAL A CA 1
ATOM 1856 C C . VAL A 1 217 ? 2.003 -9.427 -9.644 1.00 91.12 217 VAL A C 1
ATOM 1858 O O . VAL A 1 217 ? 0.828 -9.408 -9.260 1.00 91.12 217 VAL A O 1
ATOM 1861 N N . PHE A 1 218 ? 2.478 -8.539 -10.515 1.00 88.12 218 PHE A N 1
ATOM 1862 C CA . PHE A 1 218 ? 1.731 -7.382 -10.998 1.00 88.12 218 PHE A CA 1
ATOM 1863 C C . PHE A 1 218 ? 1.348 -7.462 -12.478 1.00 88.12 218 PHE A C 1
ATOM 1865 O O . PHE A 1 218 ? 1.948 -8.210 -13.233 1.00 88.12 218 PHE A O 1
ATOM 1872 N N . ASN A 1 219 ? 0.264 -6.778 -12.872 1.00 86.00 219 ASN A N 1
ATOM 1873 C CA . ASN A 1 219 ? -0.236 -6.798 -14.254 1.00 86.00 219 ASN A CA 1
ATOM 1874 C C . ASN A 1 219 ? -0.002 -5.442 -14.896 1.00 86.00 219 ASN A C 1
ATOM 1876 O O . ASN A 1 219 ? -0.551 -4.445 -14.438 1.00 86.00 219 ASN A O 1
ATOM 1880 N N . VAL A 1 220 ? 0.753 -5.424 -15.984 1.00 84.62 220 VAL A N 1
ATOM 1881 C CA . VAL A 1 220 ? 1.084 -4.212 -16.726 1.00 84.62 220 VAL A CA 1
ATOM 1882 C C . VAL A 1 220 ? 0.972 -4.526 -18.212 1.00 84.62 220 VAL A C 1
ATOM 1884 O O . VAL A 1 220 ? 1.567 -5.481 -18.705 1.00 84.62 220 VAL A O 1
ATOM 1887 N N . GLY A 1 221 ? 0.149 -3.739 -18.912 1.00 81.12 221 GLY A N 1
ATOM 1888 C CA . GLY A 1 221 ? -0.150 -3.926 -20.333 1.00 81.12 221 GLY A CA 1
ATOM 1889 C C . GLY A 1 221 ? -0.681 -5.291 -20.744 1.00 81.12 221 GLY A C 1
ATOM 1890 O O . GLY A 1 221 ? -0.441 -5.698 -21.869 1.00 81.12 221 GLY A O 1
ATOM 1891 N N . GLY A 1 222 ? -1.405 -5.971 -19.853 1.00 83.69 222 GLY A N 1
ATOM 1892 C CA . GLY A 1 222 ? -1.955 -7.303 -20.120 1.00 83.69 222 GLY A CA 1
ATOM 1893 C C . GLY A 1 222 ? -1.008 -8.454 -19.781 1.00 83.69 222 GLY A C 1
ATOM 1894 O O . GLY A 1 222 ? -1.425 -9.597 -19.876 1.00 83.69 222 GLY A O 1
ATOM 1895 N N . TYR A 1 223 ? 0.210 -8.161 -19.325 1.00 87.75 223 TYR A N 1
ATOM 1896 C CA . TYR A 1 223 ? 1.214 -9.162 -18.970 1.00 87.75 223 TYR A CA 1
ATOM 1897 C C . TYR A 1 223 ? 1.436 -9.214 -17.461 1.00 87.75 223 TYR A C 1
ATOM 1899 O O . TYR A 1 223 ? 1.366 -8.177 -16.787 1.00 87.75 223 TYR A O 1
ATOM 1907 N N . ARG A 1 224 ? 1.723 -10.407 -16.938 1.00 91.88 224 ARG A N 1
ATOM 1908 C CA . ARG A 1 224 ? 2.136 -10.638 -15.552 1.00 91.88 224 ARG A CA 1
ATOM 1909 C C . ARG A 1 224 ? 3.640 -10.451 -15.401 1.00 91.88 224 ARG A C 1
ATOM 1911 O O . ARG A 1 224 ? 4.433 -11.020 -16.145 1.00 91.88 224 ARG A O 1
ATOM 1918 N N . TRP A 1 225 ? 4.018 -9.699 -14.382 1.00 93.38 225 TRP A N 1
ATOM 1919 C CA . TRP A 1 225 ? 5.396 -9.364 -14.058 1.00 93.38 225 TRP A CA 1
ATOM 1920 C C . TRP A 1 225 ? 5.678 -9.651 -12.589 1.00 93.38 225 TRP A C 1
ATOM 1922 O O . TRP A 1 225 ? 4.780 -9.580 -11.748 1.00 93.38 225 TRP A O 1
ATOM 1932 N N . VAL A 1 226 ? 6.934 -9.925 -12.269 1.00 96.31 226 VAL A N 1
ATOM 1933 C CA . VAL A 1 226 ? 7.455 -9.897 -10.904 1.00 96.31 226 VAL A CA 1
ATOM 1934 C C . VAL A 1 226 ? 8.764 -9.121 -10.899 1.00 96.31 226 VAL A C 1
ATOM 1936 O O . VAL A 1 226 ? 9.584 -9.259 -11.806 1.00 96.31 226 VAL A O 1
ATOM 1939 N N . LEU A 1 227 ? 8.929 -8.266 -9.897 1.00 97.00 227 LEU A N 1
ATOM 1940 C CA . LEU A 1 227 ? 10.167 -7.552 -9.637 1.00 97.00 227 LEU A CA 1
ATOM 1941 C C . LEU A 1 227 ? 10.878 -8.265 -8.493 1.00 97.00 227 LEU A C 1
ATOM 1943 O O . LEU A 1 227 ? 10.245 -8.598 -7.497 1.00 97.00 227 LEU A O 1
ATOM 1947 N N . SER A 1 228 ? 12.175 -8.500 -8.619 1.00 97.94 228 SER A N 1
ATOM 1948 C CA . SER A 1 228 ? 12.995 -8.960 -7.508 1.00 97.94 228 SER A CA 1
ATOM 1949 C C . SER A 1 228 ? 14.140 -7.996 -7.245 1.00 97.94 228 SER A C 1
ATOM 1951 O O . SER A 1 228 ? 14.622 -7.313 -8.153 1.00 97.94 228 SER A O 1
ATOM 1953 N N . LEU A 1 229 ? 14.547 -7.927 -5.983 1.00 98.06 229 LEU A N 1
ATOM 1954 C CA . LEU A 1 229 ? 15.638 -7.091 -5.501 1.00 98.06 229 LEU A CA 1
ATOM 1955 C C . LEU A 1 229 ? 16.593 -7.940 -4.673 1.00 98.06 229 LEU A C 1
ATOM 1957 O O . LEU A 1 229 ? 16.140 -8.779 -3.903 1.00 98.06 229 LEU A O 1
ATOM 1961 N N . ASN A 1 230 ? 17.888 -7.670 -4.800 1.00 98.06 230 ASN A N 1
ATOM 1962 C CA . ASN A 1 230 ? 18.919 -8.176 -3.902 1.00 98.06 230 ASN A CA 1
ATOM 1963 C C . ASN A 1 230 ? 19.886 -7.050 -3.523 1.00 98.06 230 ASN A C 1
ATOM 1965 O O . ASN A 1 230 ? 20.181 -6.197 -4.364 1.00 98.06 230 ASN A O 1
ATOM 1969 N N . ILE A 1 231 ? 20.397 -7.080 -2.293 1.00 98.00 231 ILE A N 1
ATOM 1970 C CA . ILE A 1 231 ? 21.468 -6.198 -1.816 1.00 98.00 231 ILE A CA 1
ATOM 1971 C C . ILE A 1 231 ? 22.696 -7.075 -1.606 1.00 98.00 231 ILE A C 1
ATOM 1973 O O . ILE A 1 231 ? 22.660 -8.021 -0.822 1.00 98.00 231 ILE A O 1
ATOM 1977 N N . ASP A 1 232 ? 23.766 -6.825 -2.357 1.00 97.44 232 ASP A N 1
ATOM 1978 C CA . ASP A 1 232 ? 24.993 -7.600 -2.187 1.00 97.44 232 ASP A CA 1
ATOM 1979 C C . ASP A 1 232 ? 25.801 -7.155 -0.955 1.00 97.44 232 ASP A C 1
ATOM 1981 O O . ASP A 1 232 ? 25.512 -6.151 -0.304 1.00 97.44 232 ASP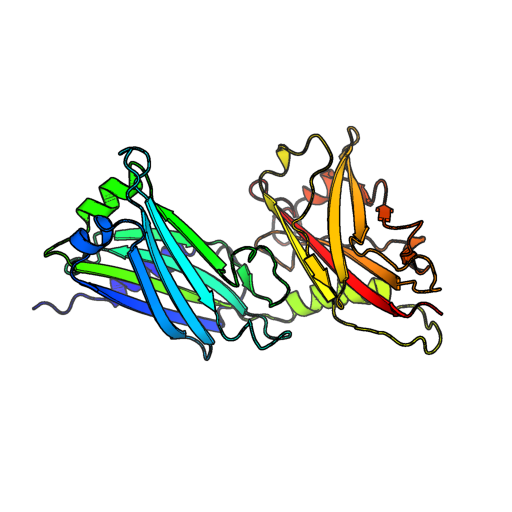 A O 1
ATOM 1985 N N . LYS A 1 233 ? 26.863 -7.903 -0.635 1.00 96.94 233 LYS A N 1
ATOM 1986 C CA . LYS A 1 233 ? 27.742 -7.607 0.511 1.00 96.94 233 LYS A CA 1
ATOM 1987 C C . LYS A 1 233 ? 28.473 -6.263 0.398 1.00 96.94 233 LYS A C 1
ATOM 1989 O O . LYS A 1 233 ? 29.004 -5.783 1.394 1.00 96.94 233 LYS A O 1
ATOM 1994 N N . SER A 1 234 ? 28.543 -5.684 -0.797 1.00 97.44 234 SER A N 1
ATOM 1995 C CA . SER A 1 234 ? 29.129 -4.368 -1.052 1.00 97.44 234 SER A CA 1
ATOM 1996 C C . SER A 1 234 ? 28.089 -3.242 -0.960 1.00 97.44 234 SER A C 1
ATOM 1998 O O . SER A 1 234 ? 28.416 -2.086 -1.237 1.00 97.44 234 SER A O 1
ATOM 2000 N N . GLY A 1 235 ? 26.850 -3.561 -0.570 1.00 97.25 235 GLY A N 1
ATOM 2001 C CA . GLY A 1 235 ? 25.745 -2.617 -0.457 1.00 97.25 235 GLY A CA 1
ATOM 2002 C C . GLY A 1 235 ? 25.175 -2.203 -1.811 1.00 97.25 235 GLY A C 1
ATOM 2003 O O . GLY A 1 235 ? 24.467 -1.204 -1.894 1.00 97.25 235 GLY A O 1
ATOM 2004 N N . PHE A 1 236 ? 25.486 -2.903 -2.903 1.00 97.94 236 PHE A N 1
ATOM 2005 C CA . PHE A 1 236 ? 24.895 -2.596 -4.199 1.00 97.94 236 PHE A CA 1
ATOM 2006 C C . PHE A 1 236 ? 23.561 -3.307 -4.373 1.00 97.94 236 PHE A C 1
ATOM 2008 O O . PHE A 1 236 ? 23.433 -4.523 -4.225 1.00 97.94 236 PHE A O 1
ATOM 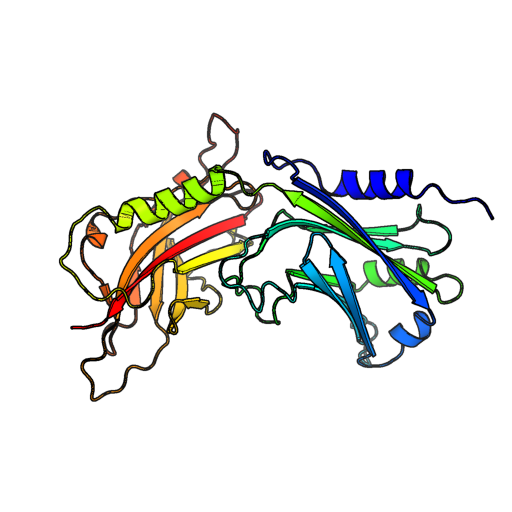2015 N N . ILE A 1 237 ? 22.560 -2.525 -4.762 1.00 97.94 237 ILE A N 1
ATOM 2016 C CA . ILE A 1 237 ? 21.224 -3.020 -5.052 1.00 97.94 237 ILE A CA 1
ATOM 2017 C C . ILE A 1 237 ? 21.178 -3.485 -6.503 1.00 97.94 237 ILE A C 1
ATOM 2019 O O . ILE A 1 237 ? 21.472 -2.724 -7.426 1.00 97.94 237 ILE A O 1
ATOM 2023 N N . SER A 1 238 ? 20.767 -4.729 -6.712 1.00 97.56 238 SER A N 1
ATOM 2024 C CA . SER A 1 238 ? 20.463 -5.294 -8.025 1.00 97.56 238 SER A CA 1
ATOM 2025 C C . SER A 1 238 ? 18.960 -5.499 -8.170 1.00 97.56 238 SER A C 1
ATOM 2027 O O . SER A 1 238 ? 18.279 -5.874 -7.218 1.00 97.56 238 SER A O 1
ATOM 2029 N N . LEU A 1 239 ? 18.442 -5.261 -9.373 1.00 97.50 239 LEU A N 1
ATOM 2030 C CA . LEU A 1 239 ? 17.021 -5.375 -9.695 1.00 97.50 239 LEU A CA 1
ATOM 2031 C C . LEU A 1 239 ? 16.836 -6.350 -10.847 1.00 97.50 239 LEU A C 1
ATOM 2033 O O . LEU A 1 239 ? 17.593 -6.312 -11.813 1.00 97.50 239 LEU A O 1
ATOM 2037 N N . ASN A 1 240 ? 15.818 -7.196 -10.779 1.00 96.62 240 ASN A N 1
ATOM 2038 C CA . ASN A 1 240 ? 15.463 -8.088 -11.872 1.00 96.62 240 ASN A CA 1
ATOM 2039 C C . ASN A 1 240 ? 13.966 -8.009 -12.150 1.00 96.62 240 ASN A C 1
ATOM 2041 O O . ASN A 1 240 ? 13.145 -8.231 -11.264 1.00 96.62 240 ASN A O 1
ATOM 2045 N N . LEU A 1 241 ? 13.613 -7.692 -13.391 1.00 95.94 241 LEU A N 1
ATOM 2046 C CA . LEU A 1 241 ? 12.234 -7.723 -13.851 1.00 95.94 241 LEU A CA 1
ATOM 2047 C C . LEU A 1 241 ? 12.010 -9.004 -14.644 1.00 95.94 241 LEU A C 1
ATOM 2049 O O . LEU A 1 241 ? 12.644 -9.209 -15.677 1.00 95.94 241 LEU A O 1
ATOM 2053 N N . LYS A 1 242 ? 11.072 -9.831 -14.193 1.00 95.56 242 LYS A N 1
ATOM 2054 C CA . LYS A 1 242 ? 10.712 -11.081 -14.853 1.00 95.56 242 LYS A CA 1
ATOM 2055 C C . LYS A 1 242 ? 9.282 -11.024 -15.379 1.00 95.56 242 LYS A C 1
ATOM 2057 O O . LYS A 1 242 ? 8.363 -10.644 -14.654 1.00 95.56 242 LYS A O 1
ATOM 2062 N N . ASN A 1 243 ? 9.101 -11.403 -16.637 1.00 93.75 243 ASN A N 1
ATOM 2063 C CA . ASN A 1 243 ? 7.799 -11.663 -17.230 1.00 93.75 243 ASN A CA 1
ATOM 2064 C C . ASN A 1 243 ? 7.375 -13.102 -16.893 1.00 93.75 243 ASN A C 1
ATOM 2066 O O . ASN A 1 243 ? 8.196 -14.015 -16.910 1.00 93.75 243 ASN A O 1
ATOM 2070 N N . LEU A 1 244 ? 6.106 -13.295 -16.540 1.00 92.06 244 LEU A N 1
ATOM 2071 C CA . LEU A 1 244 ? 5.550 -14.592 -16.140 1.00 92.06 244 LEU A CA 1
ATOM 2072 C C . LEU A 1 244 ? 4.557 -15.154 -17.165 1.00 92.06 244 LEU A C 1
ATOM 2074 O O . LEU A 1 244 ? 3.816 -16.088 -16.847 1.00 92.06 244 LEU A O 1
ATOM 2078 N N . GLU A 1 245 ? 4.464 -14.565 -18.355 1.00 86.06 245 GLU A N 1
ATOM 2079 C CA . GLU A 1 245 ? 3.662 -15.138 -19.427 1.00 86.06 245 GLU A CA 1
ATOM 2080 C C . GLU A 1 245 ? 4.384 -16.290 -20.115 1.00 86.06 245 GLU A C 1
ATOM 2082 O O . GLU A 1 245 ? 5.595 -16.274 -20.333 1.00 86.06 245 GLU A O 1
ATOM 2087 N N . ASN A 1 246 ? 3.593 -17.286 -20.501 1.00 76.50 246 ASN A N 1
ATOM 2088 C CA . ASN A 1 246 ? 4.049 -18.367 -21.355 1.00 76.50 246 ASN A CA 1
ATOM 2089 C C . ASN A 1 246 ? 3.832 -17.940 -22.807 1.00 76.50 246 ASN A C 1
ATOM 2091 O O . ASN A 1 246 ? 2.719 -18.037 -23.322 1.00 76.50 246 ASN A O 1
ATOM 2095 N N . PHE A 1 247 ? 4.884 -17.460 -23.466 1.00 73.00 247 PHE A N 1
ATOM 2096 C CA . PHE A 1 247 ? 4.834 -17.207 -24.905 1.00 73.00 247 PHE A CA 1
ATOM 2097 C C . PHE A 1 247 ? 4.642 -18.534 -25.664 1.00 73.00 247 PHE A C 1
ATOM 2099 O O . PHE A 1 247 ? 5.317 -19.520 -25.333 1.00 73.00 247 PHE A O 1
ATOM 2106 N N . PRO A 1 248 ? 3.734 -18.604 -26.658 1.00 66.19 248 PRO A N 1
ATOM 2107 C CA . PRO A 1 248 ? 3.536 -19.814 -27.450 1.00 66.19 248 PRO A CA 1
ATOM 2108 C C . PRO A 1 248 ? 4.830 -20.212 -28.177 1.00 66.19 248 PRO A C 1
ATOM 2110 O O . PRO A 1 248 ? 5.583 -19.368 -28.647 1.00 66.19 248 PRO A O 1
ATOM 2113 N N . PHE A 1 249 ? 5.091 -21.519 -28.281 1.00 53.19 249 PHE A N 1
ATOM 2114 C CA . PHE A 1 249 ? 6.332 -22.070 -28.855 1.00 53.19 249 PHE A CA 1
ATOM 2115 C C . PHE A 1 249 ? 6.524 -21.764 -30.353 1.00 53.19 249 PHE A C 1
ATOM 2117 O O . PHE A 1 249 ? 7.652 -21.840 -30.829 1.00 53.19 249 PHE A O 1
ATOM 2124 N N . ASN A 1 250 ? 5.442 -21.445 -31.074 1.00 57.25 250 ASN A N 1
ATOM 2125 C CA . ASN A 1 250 ? 5.404 -21.416 -32.541 1.00 57.25 250 ASN A CA 1
ATOM 2126 C C . ASN A 1 250 ? 5.154 -20.012 -33.128 1.00 57.25 250 ASN A C 1
ATOM 2128 O O . ASN A 1 250 ? 4.791 -19.911 -34.296 1.00 57.25 250 ASN A O 1
ATOM 2132 N N . GLY A 1 251 ? 5.290 -18.945 -32.334 1.00 59.78 251 GLY A N 1
ATOM 2133 C CA . GLY A 1 251 ? 5.099 -17.571 -32.803 1.00 59.78 251 GLY A CA 1
ATOM 2134 C C . GLY A 1 251 ? 6.300 -16.686 -32.489 1.00 59.78 251 GLY A C 1
ATOM 2135 O O . GLY A 1 251 ? 6.891 -16.809 -31.418 1.00 59.78 251 GLY A O 1
ATOM 2136 N N . ASP A 1 252 ? 6.595 -15.738 -33.380 1.00 67.50 252 ASP A N 1
ATOM 2137 C CA . ASP A 1 252 ? 7.545 -14.629 -33.173 1.00 67.50 252 ASP A CA 1
ATOM 2138 C C . ASP A 1 252 ? 7.036 -13.593 -32.139 1.00 67.50 252 ASP A C 1
ATOM 2140 O O . ASP A 1 252 ? 7.423 -12.420 -32.135 1.00 67.50 252 ASP A O 1
ATOM 2144 N N . ASP A 1 253 ? 6.149 -14.017 -31.234 1.00 79.38 253 ASP A N 1
ATOM 2145 C CA . ASP A 1 253 ? 5.546 -13.173 -30.216 1.00 79.38 253 ASP A CA 1
ATOM 2146 C C . ASP A 1 253 ? 6.604 -12.807 -29.174 1.00 79.38 253 ASP A C 1
ATOM 2148 O O . ASP A 1 253 ? 6.891 -13.536 -28.224 1.00 79.38 253 ASP A O 1
ATOM 2152 N N . SER A 1 254 ? 7.191 -11.633 -29.369 1.00 86.88 254 SER A N 1
ATOM 2153 C CA . SER A 1 254 ? 8.061 -10.981 -28.405 1.00 86.88 254 SER A CA 1
ATOM 2154 C C . SER A 1 254 ? 7.418 -9.703 -27.884 1.00 86.88 254 SER A C 1
ATOM 2156 O O . SER A 1 254 ? 6.652 -9.017 -28.570 1.00 86.88 254 SER A O 1
ATOM 2158 N N . ILE A 1 255 ? 7.747 -9.355 -26.644 1.00 87.56 255 ILE A N 1
ATOM 2159 C CA . ILE A 1 255 ? 7.396 -8.058 -26.074 1.00 87.56 255 ILE A CA 1
ATOM 2160 C C . ILE A 1 255 ? 8.679 -7.291 -25.897 1.00 87.56 255 ILE A C 1
ATOM 2162 O O . ILE A 1 255 ? 9.546 -7.659 -25.110 1.00 87.56 255 ILE A O 1
ATOM 2166 N N . ASN A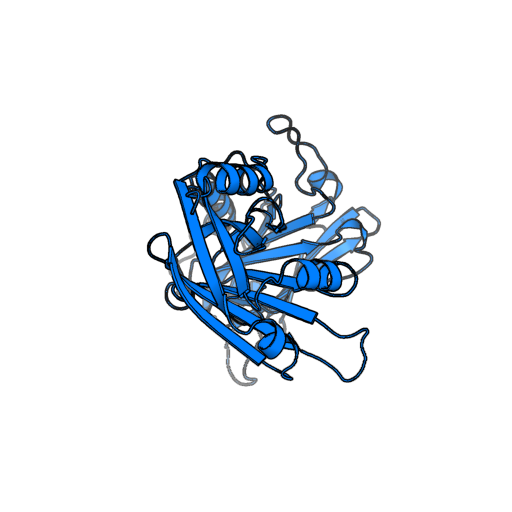 1 256 ? 8.768 -6.168 -26.582 1.00 88.94 256 ASN A N 1
ATOM 2167 C CA . ASN A 1 256 ? 9.863 -5.254 -26.368 1.00 88.94 256 ASN A CA 1
ATOM 2168 C C . ASN A 1 256 ? 9.461 -4.278 -25.271 1.00 88.94 256 ASN A C 1
ATOM 2170 O O . ASN A 1 256 ? 8.397 -3.659 -25.348 1.00 88.94 256 ASN A O 1
ATOM 2174 N N . ILE A 1 257 ? 10.311 -4.110 -24.264 1.00 88.94 257 ILE A N 1
ATOM 2175 C CA . ILE A 1 257 ? 10.070 -3.143 -23.200 1.00 88.94 257 ILE A CA 1
ATOM 2176 C C . ILE A 1 257 ? 11.142 -2.068 -23.160 1.00 88.94 257 ILE A C 1
ATOM 2178 O O . ILE A 1 257 ? 12.293 -2.269 -23.556 1.00 88.94 257 ILE A O 1
ATOM 2182 N N . LYS A 1 258 ? 10.748 -0.935 -22.591 1.00 88.88 258 LYS A N 1
ATOM 2183 C CA . LYS A 1 258 ? 11.657 -0.020 -21.913 1.00 88.88 258 LYS A CA 1
ATOM 2184 C C . LYS A 1 258 ? 11.098 0.275 -20.536 1.00 88.88 258 LYS A C 1
ATOM 2186 O O . LYS A 1 258 ? 9.892 0.489 -20.406 1.00 88.88 258 LYS A O 1
ATOM 2191 N N . CYS A 1 259 ? 11.953 0.326 -19.527 1.00 90.94 259 CYS A N 1
ATOM 2192 C CA . CYS A 1 259 ? 11.533 0.724 -18.195 1.00 90.94 259 CYS A CA 1
ATOM 2193 C C . CYS A 1 259 ? 12.532 1.625 -17.493 1.00 90.94 259 CYS A C 1
ATOM 2195 O O . CYS A 1 259 ? 13.680 1.724 -17.900 1.00 90.94 259 CYS A O 1
ATOM 2197 N N . ASN A 1 260 ? 12.062 2.275 -16.435 1.00 92.00 260 ASN A N 1
ATOM 2198 C CA . ASN A 1 260 ? 12.906 2.900 -15.431 1.00 92.00 260 ASN A CA 1
ATOM 2199 C C . ASN A 1 260 ? 12.445 2.494 -14.048 1.00 92.00 260 ASN A C 1
ATOM 2201 O O . ASN A 1 260 ? 11.254 2.264 -13.828 1.00 92.00 260 ASN A O 1
ATOM 2205 N N . PHE A 1 261 ? 13.409 2.469 -13.137 1.00 94.62 261 PHE A N 1
ATOM 2206 C CA . PHE A 1 261 ? 13.208 2.166 -11.734 1.00 94.62 261 PHE A CA 1
ATOM 2207 C C . PHE A 1 261 ? 13.445 3.424 -10.905 1.00 94.62 261 PHE A C 1
ATOM 2209 O O . PHE A 1 261 ? 14.358 4.202 -11.183 1.00 94.62 261 PHE A O 1
ATOM 2216 N N . GLY A 1 262 ? 12.648 3.617 -9.867 1.00 95.56 262 GLY A N 1
ATOM 2217 C CA . GLY A 1 262 ? 12.840 4.671 -8.884 1.00 95.56 262 GLY A CA 1
ATOM 2218 C C . GLY A 1 262 ? 12.775 4.095 -7.481 1.00 95.56 262 GLY A C 1
ATOM 2219 O O . GLY A 1 262 ? 11.993 3.187 -7.231 1.00 95.56 262 GLY A O 1
ATOM 2220 N N . PHE A 1 263 ? 13.567 4.642 -6.571 1.00 97.38 263 PHE A N 1
ATOM 2221 C CA . PHE A 1 263 ? 13.398 4.442 -5.135 1.00 97.38 263 PHE A CA 1
ATOM 2222 C C . PHE A 1 263 ? 12.813 5.721 -4.568 1.00 97.38 263 PHE A C 1
ATOM 2224 O O . PHE A 1 263 ? 13.358 6.792 -4.832 1.00 97.38 263 PHE A O 1
ATOM 2231 N N . ARG A 1 264 ? 11.723 5.640 -3.810 1.00 95.56 264 ARG A N 1
ATOM 2232 C CA . ARG A 1 264 ? 11.124 6.811 -3.165 1.00 95.56 264 ARG A CA 1
ATOM 2233 C C . ARG A 1 264 ? 10.786 6.544 -1.710 1.00 95.56 264 ARG A C 1
ATOM 2235 O O . ARG A 1 264 ? 10.508 5.410 -1.318 1.00 95.56 264 ARG A O 1
ATOM 2242 N N . ASN A 1 265 ? 10.776 7.617 -0.933 1.00 94.44 265 ASN A N 1
ATOM 2243 C CA . ASN A 1 265 ? 10.310 7.581 0.441 1.00 94.44 265 ASN A CA 1
ATOM 2244 C C . ASN A 1 265 ? 8.818 7.215 0.488 1.00 94.44 265 ASN A C 1
ATOM 2246 O O . ASN A 1 265 ? 8.023 7.658 -0.349 1.00 94.44 265 ASN A O 1
ATOM 2250 N N . ILE A 1 266 ? 8.450 6.399 1.478 1.00 88.31 266 ILE A N 1
ATOM 2251 C CA . ILE A 1 266 ? 7.090 5.881 1.676 1.00 88.31 266 ILE A CA 1
ATOM 2252 C C . ILE A 1 266 ? 6.056 7.007 1.848 1.00 88.31 266 ILE A C 1
ATOM 2254 O O . ILE A 1 266 ? 4.957 6.918 1.305 1.00 88.31 266 ILE A O 1
ATOM 2258 N N . ASN A 1 267 ? 6.444 8.106 2.500 1.00 83.62 267 ASN A N 1
ATOM 2259 C CA . ASN A 1 267 ? 5.571 9.220 2.865 1.00 83.62 267 ASN A CA 1
ATOM 2260 C C . ASN A 1 267 ? 5.797 10.488 2.019 1.00 83.62 267 ASN A C 1
ATOM 2262 O O . ASN A 1 267 ? 5.094 11.479 2.223 1.00 83.62 267 ASN A O 1
ATOM 2266 N N . ASN A 1 268 ? 6.778 10.504 1.104 1.00 86.62 268 ASN A N 1
ATOM 2267 C CA . ASN A 1 268 ? 7.156 11.712 0.367 1.00 86.62 268 ASN A CA 1
ATOM 2268 C C . ASN A 1 268 ? 7.632 11.438 -1.079 1.00 86.62 268 ASN A C 1
ATOM 2270 O O . ASN A 1 268 ? 8.786 11.089 -1.318 1.00 86.62 268 ASN A O 1
ATOM 2274 N N . PHE A 1 269 ? 6.766 11.712 -2.057 1.00 86.69 269 PHE A N 1
ATOM 2275 C CA . PHE A 1 269 ? 7.044 11.717 -3.501 1.00 86.69 269 PHE A CA 1
ATOM 2276 C C . PHE A 1 269 ? 8.048 12.769 -3.973 1.00 86.69 269 PHE A C 1
ATOM 2278 O O . PHE A 1 269 ? 8.519 12.644 -5.091 1.00 86.69 269 PHE A O 1
ATOM 2285 N N . SER A 1 270 ? 8.398 13.790 -3.183 1.00 87.56 270 SER A N 1
ATOM 2286 C CA . SER A 1 270 ? 9.507 14.696 -3.549 1.00 87.56 270 SER A CA 1
ATOM 2287 C C . SER A 1 270 ? 10.882 14.128 -3.182 1.00 87.56 270 SER A C 1
ATOM 2289 O O . SER A 1 270 ? 11.910 14.684 -3.566 1.00 87.56 270 SER A O 1
ATOM 2291 N N . LEU A 1 271 ? 10.921 13.018 -2.435 1.00 92.81 271 LEU A N 1
ATOM 2292 C CA . LEU A 1 271 ? 12.147 12.377 -1.985 1.00 92.81 271 LEU A CA 1
ATOM 2293 C C . LEU A 1 271 ? 12.329 11.030 -2.683 1.00 92.81 271 LEU A C 1
ATOM 2295 O O . LEU A 1 271 ? 11.859 9.992 -2.216 1.00 92.81 271 LEU A O 1
ATOM 2299 N N . TYR A 1 272 ? 13.031 11.060 -3.811 1.00 95.25 272 TYR A N 1
ATOM 2300 C CA . TYR A 1 272 ? 13.317 9.874 -4.604 1.00 95.25 272 TYR A CA 1
ATOM 2301 C C . TYR A 1 272 ? 14.689 9.926 -5.281 1.00 95.25 272 TYR A C 1
ATOM 2303 O O . TYR A 1 272 ? 15.370 10.957 -5.346 1.00 95.25 272 TYR A O 1
ATOM 2311 N N . ARG A 1 273 ? 15.096 8.766 -5.795 1.00 95.38 273 ARG A N 1
ATOM 2312 C CA . ARG A 1 273 ? 16.252 8.571 -6.665 1.00 95.38 273 ARG A CA 1
ATOM 2313 C C . ARG A 1 273 ? 15.826 7.754 -7.868 1.00 95.38 273 ARG A C 1
ATOM 2315 O O . ARG A 1 273 ? 15.277 6.662 -7.734 1.00 95.38 273 ARG A O 1
ATOM 2322 N N . ILE A 1 274 ? 16.109 8.296 -9.042 1.00 92.94 274 ILE A N 1
ATOM 2323 C CA . ILE A 1 274 ? 15.981 7.618 -10.326 1.00 92.94 274 ILE A CA 1
ATOM 2324 C C . ILE A 1 274 ? 17.364 7.687 -10.945 1.00 92.94 274 ILE A C 1
ATOM 2326 O O . ILE A 1 274 ? 17.914 8.776 -11.109 1.00 92.94 274 ILE A O 1
ATOM 2330 N N . LYS A 1 275 ? 17.949 6.534 -11.258 1.00 87.44 275 LYS A N 1
ATOM 2331 C CA . LYS A 1 275 ? 19.229 6.494 -11.947 1.00 87.44 275 LYS A CA 1
ATOM 2332 C C . LYS A 1 275 ? 18.956 6.225 -13.421 1.00 87.44 275 LYS A C 1
ATOM 2334 O O . LYS A 1 275 ? 18.444 5.154 -13.753 1.00 87.44 275 LYS A O 1
ATOM 2339 N N . PRO A 1 276 ? 19.276 7.169 -14.322 1.00 78.31 276 PRO A N 1
ATOM 2340 C CA . PRO A 1 276 ? 19.180 6.900 -15.742 1.00 78.31 276 PRO A CA 1
ATOM 2341 C C . PRO A 1 276 ? 20.128 5.762 -16.084 1.00 78.31 276 PRO A C 1
ATOM 2343 O O . PRO A 1 276 ? 21.332 5.836 -15.840 1.00 78.31 276 PRO A O 1
ATOM 2346 N N . LEU A 1 277 ? 19.590 4.703 -16.667 1.00 71.25 277 LEU A N 1
ATOM 2347 C CA . LEU A 1 277 ? 20.408 3.589 -17.097 1.00 71.25 277 LEU A CA 1
ATOM 2348 C C . LEU A 1 277 ? 20.821 3.797 -18.551 1.00 71.25 277 LEU A C 1
ATOM 2350 O O . LEU A 1 277 ? 19.995 3.805 -19.461 1.00 71.25 277 LEU A O 1
ATOM 2354 N N . SER A 1 278 ? 22.125 3.935 -18.784 1.00 66.62 278 SER A N 1
ATOM 2355 C CA . SER A 1 278 ? 22.702 4.072 -20.128 1.00 66.62 278 SER A CA 1
ATOM 2356 C C . SER A 1 278 ? 22.356 2.886 -21.044 1.00 66.62 278 SER A C 1
ATOM 2358 O O . SER A 1 278 ? 22.153 3.074 -22.248 1.00 66.62 278 SER A O 1
ATOM 2360 N N . ILE A 1 279 ? 22.210 1.692 -20.455 1.00 58.19 279 ILE A N 1
ATOM 2361 C CA . ILE A 1 279 ? 21.883 0.416 -21.116 1.00 58.19 279 ILE A CA 1
ATOM 2362 C C . ILE A 1 279 ? 20.447 0.416 -21.688 1.00 58.19 279 ILE A C 1
ATOM 2364 O O . ILE A 1 279 ? 20.153 -0.281 -22.655 1.00 58.19 279 ILE A O 1
ATOM 2368 N N . PHE A 1 280 ? 19.554 1.271 -21.184 1.00 57.41 280 PHE A N 1
ATOM 2369 C CA . PHE A 1 280 ? 18.121 1.262 -21.521 1.00 57.41 280 PHE A CA 1
ATOM 2370 C C . PHE A 1 280 ? 17.763 2.081 -22.759 1.00 57.41 280 PHE A C 1
ATOM 2372 O O . PHE A 1 280 ? 16.595 2.258 -23.116 1.00 57.41 280 PHE A O 1
ATOM 2379 N N . ASN A 1 281 ? 18.782 2.561 -23.468 1.00 57.94 281 ASN A N 1
ATOM 2380 C CA . ASN A 1 281 ? 18.587 3.073 -24.814 1.00 57.94 281 ASN A CA 1
ATOM 2381 C C . ASN A 1 281 ? 18.203 1.962 -25.806 1.00 57.94 281 ASN A C 1
ATOM 2383 O O . ASN A 1 281 ? 17.636 2.283 -26.859 1.00 57.94 281 ASN A O 1
ATOM 2387 N N . ALA A 1 282 ? 18.480 0.697 -25.470 1.00 61.72 282 ALA A N 1
ATOM 2388 C CA . ALA A 1 282 ? 18.049 -0.481 -26.207 1.00 61.72 282 ALA A CA 1
ATOM 2389 C C . ALA A 1 282 ? 16.735 -1.041 -25.639 1.00 61.72 282 ALA A C 1
ATOM 2391 O O . ALA A 1 282 ? 16.436 -0.908 -24.455 1.00 61.72 282 ALA A O 1
ATOM 2392 N N . TYR A 1 283 ? 15.931 -1.646 -26.511 1.00 74.62 283 TYR A N 1
ATOM 2393 C CA . TYR A 1 283 ? 14.758 -2.405 -26.092 1.00 74.62 283 TYR A CA 1
ATOM 2394 C C . TYR A 1 283 ? 15.224 -3.722 -25.483 1.00 74.62 283 TYR A C 1
ATOM 2396 O O . TYR A 1 283 ? 16.076 -4.384 -26.075 1.00 74.62 283 TYR A O 1
ATOM 2404 N N . HIS A 1 284 ? 14.643 -4.120 -24.353 1.00 83.06 284 HIS A N 1
ATOM 2405 C CA . HIS A 1 284 ? 14.787 -5.498 -23.893 1.00 83.06 284 HIS A CA 1
ATOM 2406 C C . HIS A 1 284 ? 13.639 -6.316 -24.461 1.00 83.06 284 HIS A C 1
ATOM 2408 O O . HIS A 1 284 ? 12.474 -5.971 -24.250 1.00 83.06 284 HIS A O 1
ATOM 2414 N N . SER A 1 285 ? 13.970 -7.357 -25.216 1.00 86.88 285 SER A N 1
ATOM 2415 C CA . SER A 1 285 ? 12.979 -8.259 -25.789 1.00 86.88 285 SER A CA 1
ATOM 2416 C C . SER A 1 285 ? 12.730 -9.398 -24.813 1.00 86.88 285 SER A C 1
ATOM 2418 O O . SER A 1 285 ? 13.639 -10.167 -24.508 1.00 86.88 285 SER A O 1
ATOM 2420 N N . PHE A 1 286 ? 11.504 -9.478 -24.309 1.00 85.56 286 PHE A N 1
ATOM 2421 C CA . PHE A 1 286 ? 11.013 -10.642 -23.596 1.00 85.56 286 PHE A CA 1
ATOM 2422 C C . PHE A 1 286 ? 10.450 -11.621 -24.612 1.00 85.56 286 PHE A C 1
ATOM 2424 O O . PHE A 1 286 ? 9.602 -11.265 -25.433 1.00 85.56 286 PHE A O 1
ATOM 2431 N N . ASN A 1 287 ? 10.933 -12.850 -24.542 1.00 85.12 287 ASN A N 1
ATOM 2432 C CA . ASN A 1 287 ? 10.447 -13.968 -25.329 1.00 85.12 287 ASN A CA 1
ATOM 2433 C C . ASN A 1 287 ? 10.556 -15.236 -24.479 1.00 85.12 287 ASN A C 1
ATOM 2435 O O . ASN A 1 287 ? 10.876 -15.196 -23.293 1.00 85.12 287 ASN A O 1
ATOM 2439 N N . LYS A 1 288 ? 10.301 -16.385 -25.088 1.00 81.25 288 LYS A N 1
ATOM 2440 C CA . LYS A 1 288 ? 10.344 -17.662 -24.384 1.00 81.25 288 LYS A CA 1
ATOM 2441 C C . LYS A 1 288 ? 11.726 -18.048 -23.823 1.00 81.25 288 LYS A C 1
ATOM 2443 O O . LYS A 1 288 ? 11.797 -18.808 -22.863 1.00 81.25 288 LYS A O 1
ATOM 2448 N N . VAL A 1 289 ? 12.811 -17.575 -24.431 1.00 83.56 289 VAL A N 1
ATOM 2449 C CA . VAL A 1 289 ? 14.190 -17.840 -23.983 1.00 83.56 289 VAL A CA 1
ATOM 2450 C C . VAL A 1 289 ? 14.632 -16.801 -22.953 1.00 83.56 289 VAL A C 1
ATOM 2452 O O . VAL A 1 289 ? 15.316 -17.133 -21.989 1.00 83.56 289 VAL A O 1
ATOM 2455 N N . VAL A 1 290 ? 14.232 -15.545 -23.152 1.00 87.75 290 VAL A N 1
ATOM 2456 C CA . VAL A 1 290 ? 14.599 -14.407 -22.310 1.00 87.75 290 VAL A CA 1
ATOM 2457 C C . VAL A 1 290 ? 13.353 -13.909 -21.589 1.00 87.75 290 VAL A C 1
ATOM 2459 O O . VAL A 1 290 ? 12.636 -13.039 -22.076 1.00 87.75 290 VAL A O 1
ATOM 2462 N N . ASP A 1 291 ? 13.096 -14.473 -20.413 1.00 90.38 291 ASP A N 1
ATOM 2463 C CA . ASP A 1 291 ? 11.932 -14.140 -19.583 1.00 90.38 291 ASP A CA 1
ATOM 2464 C C . ASP A 1 291 ? 12.229 -13.071 -18.521 1.00 90.38 291 ASP A C 1
ATOM 2466 O O . ASP A 1 291 ? 11.335 -12.654 -17.785 1.00 90.38 291 ASP A O 1
ATOM 2470 N N . SER A 1 292 ? 13.482 -12.635 -18.415 1.00 93.19 292 SER A N 1
ATOM 2471 C CA . SER A 1 292 ? 13.967 -11.784 -17.335 1.00 93.19 292 SER A CA 1
ATOM 2472 C C . SER A 1 292 ? 14.971 -10.748 -17.815 1.00 93.19 292 SER A C 1
ATOM 2474 O O . SER A 1 292 ? 15.580 -10.851 -18.883 1.00 93.19 292 SER A O 1
ATOM 2476 N N . PHE A 1 293 ? 15.109 -9.708 -17.004 1.00 93.38 293 PHE A N 1
ATOM 2477 C CA . PHE A 1 293 ? 15.960 -8.571 -17.267 1.00 93.38 293 PHE A CA 1
ATOM 2478 C C . PHE A 1 293 ? 16.612 -8.102 -15.967 1.00 93.38 293 PHE A C 1
ATOM 2480 O O . PHE A 1 293 ? 15.989 -7.429 -15.141 1.00 93.38 293 PHE A O 1
ATOM 2487 N N . LEU A 1 294 ? 17.878 -8.492 -15.804 1.00 95.00 294 LEU A N 1
ATOM 2488 C CA . LEU A 1 294 ? 18.691 -8.239 -14.621 1.00 95.00 294 LEU A CA 1
ATOM 2489 C C . LEU A 1 294 ? 19.560 -6.992 -14.802 1.00 95.00 294 LEU A C 1
ATOM 2491 O O . LEU A 1 294 ? 20.356 -6.891 -15.734 1.00 95.00 294 LEU A O 1
ATOM 2495 N N . ILE A 1 295 ? 19.482 -6.097 -13.826 1.00 94.12 295 ILE A N 1
ATOM 2496 C CA . ILE A 1 295 ? 20.316 -4.910 -13.687 1.00 94.12 295 ILE A CA 1
ATOM 2497 C C . ILE A 1 295 ? 21.175 -5.117 -12.450 1.00 94.12 295 ILE A C 1
ATOM 2499 O O . ILE A 1 295 ? 20.694 -5.042 -11.316 1.00 94.12 295 ILE A O 1
ATOM 2503 N N . ARG A 1 296 ? 22.456 -5.392 -12.674 1.00 95.38 296 ARG A N 1
ATOM 2504 C CA . ARG A 1 296 ? 23.429 -5.510 -11.589 1.00 95.38 296 ARG A CA 1
ATOM 2505 C C . ARG A 1 296 ? 23.866 -4.128 -11.131 1.00 95.38 296 ARG A C 1
ATOM 2507 O O . ARG A 1 296 ? 24.042 -3.237 -11.961 1.00 95.38 296 ARG A O 1
ATOM 2514 N N . ASN A 1 297 ? 24.079 -3.987 -9.829 1.00 95.38 297 ASN A N 1
ATOM 2515 C CA . ASN A 1 297 ? 24.682 -2.809 -9.206 1.00 95.38 297 ASN A CA 1
ATOM 2516 C C . ASN A 1 297 ? 24.004 -1.499 -9.626 1.00 95.38 297 ASN A C 1
ATOM 2518 O O . ASN A 1 297 ? 24.656 -0.523 -10.003 1.00 95.38 297 ASN A O 1
ATOM 2522 N N . TYR A 1 298 ? 22.671 -1.500 -9.593 1.00 95.12 298 TYR A N 1
ATOM 2523 C CA . TYR A 1 298 ? 21.845 -0.373 -9.996 1.00 95.12 298 TYR A CA 1
ATOM 2524 C C . TYR A 1 298 ? 22.210 0.885 -9.201 1.00 95.12 298 TYR A C 1
ATOM 2526 O O . TYR A 1 298 ? 22.618 1.891 -9.784 1.00 95.12 298 TYR A O 1
ATOM 2534 N N . ILE A 1 299 ? 22.133 0.823 -7.873 1.00 96.06 299 ILE A N 1
ATOM 2535 C CA . ILE A 1 299 ? 22.439 1.939 -6.972 1.00 96.06 299 ILE A CA 1
ATOM 2536 C C . ILE A 1 299 ? 23.107 1.410 -5.701 1.00 96.06 299 ILE A C 1
ATOM 2538 O O . ILE A 1 299 ? 22.848 0.271 -5.311 1.00 96.06 299 ILE A O 1
ATOM 2542 N N . ASN A 1 300 ? 23.990 2.199 -5.085 1.00 97.44 300 ASN A N 1
ATOM 2543 C CA . ASN A 1 300 ? 24.529 1.845 -3.778 1.00 97.44 300 ASN A CA 1
ATOM 2544 C C . ASN A 1 300 ? 23.497 2.186 -2.692 1.00 97.44 300 ASN A C 1
ATOM 2546 O O . ASN A 1 300 ? 22.910 3.265 -2.697 1.00 97.44 300 ASN A O 1
ATOM 2550 N N . GLU A 1 301 ? 23.271 1.272 -1.759 1.00 97.25 301 GLU A N 1
ATOM 2551 C CA . GLU A 1 301 ? 22.306 1.404 -0.672 1.00 97.25 301 GLU A CA 1
ATOM 2552 C C . GLU A 1 301 ? 22.557 2.657 0.178 1.00 97.25 301 GLU A C 1
ATOM 2554 O O . GLU A 1 301 ? 21.605 3.344 0.552 1.00 97.25 301 GLU A O 1
ATOM 2559 N N . SER A 1 302 ? 23.821 3.021 0.415 1.00 96.75 302 SER A N 1
ATOM 2560 C CA . SER A 1 302 ? 24.164 4.240 1.162 1.00 96.75 302 SER A CA 1
ATOM 2561 C C . SER A 1 302 ? 23.567 5.508 0.533 1.00 96.75 302 SER A C 1
ATOM 2563 O O . SER A 1 302 ? 23.170 6.426 1.250 1.00 96.75 302 SER A O 1
ATOM 2565 N N . GLU A 1 303 ? 23.381 5.541 -0.794 1.00 96.19 303 GLU A N 1
ATOM 2566 C CA . GLU A 1 303 ? 22.745 6.669 -1.485 1.00 96.19 303 GLU A CA 1
ATOM 2567 C C . GLU A 1 303 ? 21.271 6.854 -1.094 1.00 96.19 303 GLU A C 1
ATOM 2569 O O . GLU A 1 303 ? 20.743 7.965 -1.207 1.00 96.19 303 GLU A O 1
ATOM 2574 N N . LEU A 1 304 ? 20.604 5.790 -0.635 1.00 96.81 304 LEU A N 1
ATOM 2575 C CA . LEU A 1 304 ? 19.213 5.818 -0.176 1.00 96.81 304 LEU A CA 1
ATOM 2576 C C . LEU A 1 304 ? 19.081 6.267 1.288 1.00 96.81 304 LEU A C 1
ATOM 2578 O O . LEU A 1 304 ? 18.017 6.753 1.685 1.00 96.81 304 LEU A O 1
ATOM 2582 N N . PHE A 1 305 ? 20.155 6.144 2.071 1.00 95.75 305 PHE A N 1
ATOM 2583 C CA . PHE A 1 305 ? 20.237 6.627 3.452 1.00 95.75 305 PHE A CA 1
ATOM 2584 C C . PHE A 1 305 ? 20.705 8.079 3.561 1.00 95.75 305 PHE A C 1
ATOM 2586 O O . PHE A 1 305 ? 20.471 8.714 4.588 1.00 95.75 305 PHE A O 1
ATOM 2593 N N . ASN A 1 306 ? 21.312 8.630 2.507 1.00 93.00 306 ASN A N 1
ATOM 2594 C CA . ASN A 1 306 ? 21.715 10.032 2.483 1.00 93.00 306 ASN A CA 1
ATOM 2595 C C . ASN A 1 306 ? 20.511 10.947 2.740 1.00 93.00 306 ASN A C 1
ATOM 2597 O O . ASN A 1 306 ? 19.523 10.944 1.996 1.00 93.00 306 ASN A O 1
ATOM 2601 N N . THR A 1 307 ? 20.606 11.754 3.794 1.00 89.69 307 THR A N 1
ATOM 2602 C CA . THR A 1 307 ? 19.581 12.736 4.127 1.00 89.69 307 THR A CA 1
ATOM 2603 C C . THR A 1 307 ? 19.581 13.847 3.085 1.00 89.69 307 THR A C 1
ATOM 2605 O O . THR A 1 307 ? 20.607 14.405 2.702 1.00 89.69 307 THR A O 1
ATOM 2608 N N . ASN A 1 308 ? 18.399 14.172 2.574 1.00 86.44 308 ASN A N 1
ATOM 2609 C CA . ASN A 1 308 ? 18.238 15.315 1.693 1.00 86.44 308 ASN A CA 1
ATOM 2610 C C . ASN A 1 308 ? 18.244 16.596 2.535 1.00 86.44 308 ASN A C 1
ATOM 2612 O O . ASN A 1 308 ? 17.331 16.804 3.332 1.00 86.44 308 ASN A O 1
ATOM 2616 N N . ASN A 1 309 ? 19.225 17.472 2.311 1.00 84.62 309 ASN A N 1
ATOM 2617 C CA . ASN A 1 309 ? 19.424 18.710 3.075 1.00 84.62 309 ASN A CA 1
ATOM 2618 C C . ASN A 1 309 ? 18.179 19.610 3.172 1.00 84.62 309 ASN A C 1
ATOM 2620 O O . ASN A 1 309 ? 18.041 20.344 4.143 1.00 84.62 309 ASN A O 1
ATOM 2624 N N . LYS A 1 310 ? 17.269 19.573 2.187 1.00 84.06 310 LYS A N 1
ATOM 2625 C CA . LYS A 1 310 ? 16.059 20.414 2.195 1.00 84.06 310 LYS A CA 1
ATOM 2626 C C . LYS A 1 310 ? 14.973 19.896 3.135 1.00 84.06 310 LYS A C 1
ATOM 2628 O O . LYS A 1 310 ? 14.242 20.691 3.710 1.00 84.06 310 LYS A O 1
ATOM 2633 N N . VAL A 1 311 ? 14.832 18.576 3.242 1.00 84.62 311 VAL A N 1
ATOM 2634 C CA . VAL A 1 311 ? 13.742 17.928 3.999 1.00 84.62 311 VAL A CA 1
ATOM 2635 C C . VAL A 1 311 ? 14.230 17.199 5.248 1.00 84.62 311 VAL A C 1
ATOM 2637 O O . VAL A 1 311 ? 13.405 16.730 6.021 1.00 84.62 311 VAL A O 1
ATOM 2640 N N . ASN A 1 312 ? 15.549 17.097 5.439 1.00 89.38 312 ASN A N 1
ATOM 2641 C CA . ASN A 1 312 ? 16.209 16.350 6.509 1.00 89.38 312 ASN A CA 1
ATOM 2642 C C . ASN A 1 312 ? 15.676 14.912 6.666 1.00 89.38 312 ASN A C 1
ATOM 2644 O O . ASN A 1 312 ? 15.472 14.413 7.769 1.00 89.38 312 ASN A O 1
ATOM 2648 N N . LYS A 1 313 ? 15.397 14.262 5.532 1.00 91.50 313 LYS A N 1
ATOM 2649 C CA . LYS A 1 313 ? 14.874 12.894 5.453 1.00 91.50 313 LYS A CA 1
ATOM 2650 C C . LYS A 1 313 ? 15.644 12.094 4.411 1.00 91.50 313 LYS A C 1
ATOM 2652 O O . LYS A 1 313 ? 16.099 12.655 3.410 1.00 91.50 313 LYS A O 1
ATOM 2657 N N . SER A 1 314 ? 15.767 10.797 4.651 1.00 95.19 314 SER A N 1
ATOM 2658 C CA . SER A 1 314 ? 16.316 9.789 3.740 1.00 95.19 314 SER A CA 1
ATOM 2659 C C . SER A 1 314 ? 15.205 9.092 2.949 1.00 95.19 314 SER A C 1
ATOM 2661 O O . SER A 1 314 ? 14.020 9.182 3.281 1.00 95.19 314 SER A O 1
ATOM 2663 N N . ILE A 1 315 ? 15.572 8.398 1.872 1.00 96.62 315 ILE A N 1
ATOM 2664 C CA . ILE A 1 315 ? 14.603 7.639 1.067 1.00 96.62 315 ILE A CA 1
ATOM 2665 C C . ILE A 1 315 ? 14.107 6.421 1.830 1.00 96.62 315 ILE A C 1
ATOM 2667 O O . ILE A 1 315 ? 12.909 6.154 1.830 1.00 96.62 315 ILE A O 1
ATOM 2671 N N . ILE A 1 316 ? 15.013 5.723 2.511 1.00 96.69 316 ILE A N 1
ATOM 2672 C CA . ILE A 1 316 ? 14.638 4.684 3.464 1.00 96.69 316 ILE A CA 1
ATOM 2673 C C . ILE A 1 316 ? 14.325 5.367 4.794 1.00 96.69 316 ILE A C 1
ATOM 2675 O O . ILE A 1 316 ? 15.200 5.991 5.391 1.00 96.69 316 ILE A O 1
ATOM 2679 N N . GLU A 1 317 ? 13.087 5.251 5.263 1.00 93.62 317 GLU A N 1
ATOM 2680 C CA . GLU A 1 317 ? 12.629 5.808 6.540 1.00 93.62 317 GLU A CA 1
ATOM 2681 C C . GLU A 1 317 ? 11.802 4.747 7.265 1.00 93.62 317 GLU A C 1
ATOM 2683 O O . GLU A 1 317 ? 11.017 4.033 6.643 1.00 93.62 317 GLU A O 1
ATOM 2688 N N . ASN A 1 318 ? 11.996 4.608 8.580 1.00 93.31 318 ASN A N 1
ATOM 2689 C CA . ASN A 1 318 ? 11.320 3.594 9.399 1.00 93.31 318 ASN A CA 1
ATOM 2690 C C . ASN A 1 318 ? 11.457 2.169 8.842 1.00 93.31 318 ASN A C 1
ATOM 2692 O O . ASN A 1 318 ? 10.509 1.388 8.903 1.00 93.31 318 ASN A O 1
ATOM 2696 N N . ASN A 1 319 ? 12.634 1.844 8.295 1.00 96.12 319 ASN A N 1
ATOM 2697 C CA . ASN A 1 319 ? 12.928 0.539 7.703 1.00 96.12 319 ASN A CA 1
ATOM 2698 C C . ASN A 1 319 ? 12.039 0.189 6.491 1.00 96.12 319 ASN A C 1
ATOM 2700 O O . ASN A 1 319 ? 11.773 -0.984 6.231 1.00 96.12 319 ASN A O 1
ATOM 2704 N N . LYS A 1 320 ? 11.545 1.210 5.779 1.00 95.44 320 LYS A N 1
ATOM 2705 C CA . LYS A 1 320 ? 10.644 1.072 4.632 1.00 95.44 320 LYS A CA 1
ATOM 2706 C C . LYS A 1 320 ? 11.101 1.921 3.458 1.00 95.44 320 LYS A C 1
ATOM 2708 O O . LYS A 1 320 ? 11.645 3.011 3.635 1.00 95.44 320 LYS A O 1
ATOM 2713 N N . VAL A 1 321 ? 10.808 1.447 2.254 1.00 96.69 321 VAL A N 1
ATOM 2714 C CA . VAL A 1 321 ? 11.018 2.182 1.000 1.00 96.69 321 VAL A CA 1
ATOM 2715 C C . VAL A 1 321 ? 10.040 1.692 -0.060 1.00 96.69 321 VAL A C 1
ATOM 2717 O O . VAL A 1 321 ? 9.531 0.575 0.023 1.00 96.69 321 VAL A O 1
ATOM 2720 N N . ILE A 1 322 ? 9.779 2.519 -1.069 1.00 95.69 322 ILE A N 1
ATOM 2721 C CA . ILE A 1 322 ? 9.021 2.112 -2.250 1.00 95.69 322 ILE A CA 1
ATOM 2722 C C . ILE A 1 322 ? 9.944 2.022 -3.453 1.00 95.69 322 ILE A C 1
ATOM 2724 O O . ILE A 1 322 ? 10.673 2.967 -3.761 1.00 95.69 322 ILE A O 1
ATOM 2728 N N . ILE A 1 323 ? 9.849 0.898 -4.160 1.00 96.56 323 ILE A N 1
ATOM 2729 C CA . ILE A 1 323 ? 10.415 0.738 -5.494 1.00 96.56 323 ILE A CA 1
ATOM 2730 C C . ILE A 1 323 ? 9.316 0.936 -6.512 1.00 96.56 323 ILE A C 1
ATOM 2732 O O . ILE A 1 323 ? 8.312 0.231 -6.512 1.00 96.56 323 ILE A O 1
ATOM 2736 N N . SER A 1 324 ? 9.546 1.858 -7.423 1.00 94.75 324 SER A N 1
ATOM 2737 C CA . SER A 1 324 ? 8.626 2.171 -8.497 1.00 94.75 324 SER A CA 1
ATOM 2738 C C . SER A 1 324 ? 9.213 1.738 -9.823 1.00 94.75 324 SER A C 1
ATOM 2740 O O . SER A 1 324 ? 10.415 1.871 -10.054 1.00 94.75 324 SER A O 1
ATOM 2742 N N . ILE A 1 325 ? 8.362 1.262 -10.722 1.00 93.31 325 ILE A N 1
ATOM 2743 C CA . ILE A 1 325 ? 8.732 0.941 -12.093 1.00 93.31 325 ILE A CA 1
ATOM 2744 C C . ILE A 1 325 ? 7.744 1.583 -13.060 1.00 93.31 325 ILE A C 1
ATOM 2746 O O . ILE A 1 325 ? 6.527 1.494 -12.893 1.00 93.31 325 ILE A O 1
ATOM 2750 N N . TYR A 1 326 ? 8.276 2.216 -14.101 1.00 91.44 326 TYR A N 1
ATOM 2751 C CA . TYR A 1 326 ? 7.488 2.690 -15.232 1.00 91.44 326 TYR A CA 1
ATOM 2752 C C . TYR A 1 326 ? 7.868 1.894 -16.478 1.00 91.44 326 TYR A C 1
ATOM 2754 O O . TYR A 1 326 ? 9.044 1.829 -16.821 1.00 91.44 326 TYR A O 1
ATOM 2762 N N . LEU A 1 327 ? 6.886 1.302 -17.162 1.00 89.38 327 LEU A N 1
ATOM 2763 C CA . LEU A 1 327 ? 7.062 0.400 -18.303 1.00 89.38 327 LEU A CA 1
ATOM 2764 C C . LEU A 1 327 ? 6.387 0.953 -19.570 1.00 89.38 327 LEU A C 1
ATOM 2766 O O . LEU A 1 327 ? 5.178 1.207 -19.602 1.00 89.38 327 LEU A O 1
ATOM 2770 N N . TYR A 1 328 ? 7.156 1.053 -20.653 1.00 87.44 328 TYR A N 1
ATOM 2771 C CA . TYR A 1 328 ? 6.644 1.151 -22.018 1.00 87.44 328 TYR A CA 1
ATOM 2772 C C . TYR A 1 328 ? 6.725 -0.213 -22.687 1.00 87.44 328 TYR A C 1
ATOM 2774 O O . TYR A 1 328 ? 7.789 -0.830 -22.711 1.00 87.44 328 TYR A O 1
ATOM 2782 N N . LEU A 1 329 ? 5.604 -0.649 -23.255 1.00 87.62 329 LEU A N 1
ATOM 2783 C CA . LEU A 1 329 ? 5.490 -1.925 -23.947 1.00 87.62 329 LEU A CA 1
ATOM 2784 C C . LEU A 1 329 ? 5.275 -1.679 -25.436 1.00 87.62 329 LEU A C 1
ATOM 2786 O O . LEU A 1 329 ? 4.413 -0.893 -25.843 1.00 87.62 329 LEU A O 1
ATOM 2790 N N . TYR A 1 330 ? 6.051 -2.384 -26.241 1.00 85.56 330 TYR A N 1
ATOM 2791 C CA . TYR A 1 330 ? 6.051 -2.300 -27.689 1.00 85.56 330 TYR A CA 1
ATOM 2792 C C . TYR A 1 330 ? 5.825 -3.696 -28.248 1.00 85.56 330 TYR A C 1
ATOM 2794 O O . TYR A 1 330 ? 6.345 -4.679 -27.711 1.00 85.56 330 TYR A O 1
ATOM 2802 N N . LYS A 1 331 ? 5.064 -3.779 -29.339 1.00 81.50 331 LYS A N 1
ATOM 2803 C CA . LYS A 1 331 ? 4.873 -5.049 -30.031 1.00 81.50 331 LYS A CA 1
ATOM 2804 C C . LYS A 1 331 ? 6.224 -5.515 -30.588 1.00 81.50 331 LYS A C 1
ATOM 2806 O O . LYS A 1 331 ? 6.995 -4.686 -31.089 1.00 81.50 331 LYS A O 1
ATOM 2811 N N . GLY A 1 332 ? 6.510 -6.809 -30.464 1.00 75.44 332 GLY A N 1
ATOM 2812 C CA . GLY A 1 332 ? 7.520 -7.483 -31.274 1.00 75.44 332 GLY A CA 1
ATOM 2813 C C . GLY A 1 332 ? 7.288 -7.199 -32.755 1.00 75.44 332 GLY A C 1
ATOM 2814 O O . GLY A 1 332 ? 6.140 -7.042 -33.181 1.00 75.44 332 GLY A O 1
ATOM 2815 N N . SER A 1 333 ? 8.378 -7.013 -33.494 1.00 63.66 333 SER A N 1
ATOM 2816 C CA . SER A 1 333 ? 8.357 -6.916 -34.956 1.00 63.66 333 SER A CA 1
ATOM 2817 C C . SER A 1 333 ? 8.211 -8.287 -35.574 1.00 63.66 333 SER A C 1
ATOM 2819 O O . SER A 1 333 ? 8.955 -9.161 -35.077 1.00 63.66 333 SER A O 1
#

pLDDT: mean 86.65, std 12.62, range [41.53, 98.06]

Organism: NCBI:txid1754190

Secondary structure (DSSP, 8-state):
-----HHHHHHHHHHHT-----SPEEEEEEEEEEEESHHHHHHSTTEEEEEEEEETTEEEEEEEEEE--SSGGG-EEEEEEEETTTTT-SS--EEEEEEEEEE-SS-TTSEEEEE---EEE-TT-TT-TTSSEEEEEEEETHHHHHHHHT-BTTEEEEEEEEEEEP--HHHHHHHHHHHHHHHSS------EEEEEEEEEEEES-GGG--S-EEPPPEEETTEEEEEEEEE-TTSEEEEEEEE-----TTS---EEEEEEEEEEETTEEEEEEE---GGGGSPEEE-SS--EEEEEEEEETHHHHSPBTTTTB-SSBTTBEEEEEEEEEEE--

Foldseek 3Di:
DPPPPVVVLLVVLVVQQPPPFPFAWPDKDKDKDKDFLVVVQQVDAFRKDWDWDDDPNWIKIWIWTWHDDPDQQPTKIKIWMATPVLCPDQPDKWWKKKKKKKAAPVDSVQIDIDIDAIDIDGNQEVVPVVPRTPDIDMQGDPSVVSNVVRQDPRMMMIMMMMTTGDPDCLLVVLVVVQVVLQPPDPDDDFDFLDFDFKYKFKDAQLVPQPAKDKGPFTAGSNWTKIKIWHQDPQQFIKIKIFTPDDADPPDLWKKWKAKWKKKAAPRDSNGIDTDRDPVRVDTDIDDNVRGMDMDTRRDGNVQQQDQDPVSRDGQQDPSMIMMMMGMTIGTRD

Radius of gyration: 23.01 Å; chains: 1; bounding box: 59×44×62 Å